Protein AF-A0A417EYG4-F1 (afdb_monomer_lite)

Structure (mmCIF, N/CA/C/O backbone):
data_AF-A0A417EYG4-F1
#
_entry.id   AF-A0A417EYG4-F1
#
loop_
_atom_site.group_PDB
_atom_site.id
_atom_site.type_symbol
_atom_site.label_atom_id
_atom_site.label_alt_id
_atom_site.label_comp_id
_atom_site.label_asym_id
_atom_site.label_entity_id
_atom_site.label_seq_id
_atom_site.pdbx_PDB_ins_code
_atom_site.Cartn_x
_atom_site.Cartn_y
_atom_site.Cartn_z
_atom_site.occupancy
_atom_site.B_iso_or_equiv
_atom_site.auth_seq_id
_atom_site.auth_comp_id
_atom_site.auth_asym_id
_atom_site.auth_atom_id
_atom_site.pdbx_PDB_model_num
ATOM 1 N N . MET A 1 1 ? 19.568 3.113 -41.082 1.00 44.81 1 MET A N 1
ATOM 2 C CA . MET A 1 1 ? 20.561 3.457 -42.110 1.00 44.81 1 MET A CA 1
ATOM 3 C C . MET A 1 1 ? 19.993 4.664 -42.809 1.00 44.81 1 MET A C 1
ATOM 5 O O . MET A 1 1 ? 18.899 4.545 -43.346 1.00 44.81 1 MET A O 1
ATOM 9 N N . ARG A 1 2 ? 20.674 5.811 -42.780 1.00 45.47 2 ARG A N 1
ATOM 10 C CA . ARG A 1 2 ? 20.217 6.974 -43.547 1.00 45.47 2 ARG A CA 1
ATOM 11 C C . ARG A 1 2 ? 20.113 6.580 -45.020 1.00 45.47 2 ARG A C 1
ATOM 13 O O . ARG A 1 2 ? 21.017 5.914 -45.533 1.00 45.47 2 ARG A O 1
ATOM 20 N N . ALA A 1 3 ? 19.036 6.972 -45.699 1.00 49.09 3 ALA A N 1
ATOM 21 C CA . ALA A 1 3 ? 18.954 6.795 -47.142 1.00 49.09 3 ALA A CA 1
ATOM 22 C C . ALA A 1 3 ? 20.188 7.442 -47.784 1.00 49.09 3 ALA A C 1
ATOM 24 O O . ALA A 1 3 ? 20.476 8.622 -47.563 1.00 49.09 3 ALA A O 1
ATOM 25 N N . ARG A 1 4 ? 20.965 6.660 -48.541 1.00 50.75 4 ARG A N 1
ATOM 26 C CA . ARG A 1 4 ? 22.131 7.200 -49.242 1.00 50.75 4 ARG A CA 1
ATOM 27 C C . ARG A 1 4 ? 21.630 8.262 -50.233 1.00 50.75 4 ARG A C 1
ATOM 29 O O . ARG A 1 4 ? 20.911 7.940 -51.177 1.00 50.75 4 ARG A O 1
ATOM 36 N N . GLN A 1 5 ? 22.003 9.523 -50.042 1.00 54.75 5 GLN A N 1
ATOM 37 C CA . GLN A 1 5 ? 21.815 10.540 -51.075 1.00 54.75 5 GLN A CA 1
ATOM 38 C C . GLN A 1 5 ? 22.974 10.417 -52.060 1.00 54.75 5 GLN A C 1
ATOM 40 O O . GLN A 1 5 ? 24.069 10.932 -51.847 1.00 54.75 5 GLN A O 1
ATOM 45 N N . ALA A 1 6 ? 22.763 9.632 -53.115 1.00 55.84 6 ALA A N 1
ATOM 46 C CA . ALA A 1 6 ? 23.761 9.459 -54.156 1.00 55.84 6 ALA A CA 1
ATOM 47 C C . ALA A 1 6 ? 23.796 10.704 -55.050 1.00 55.84 6 ALA A C 1
ATOM 49 O O . ALA A 1 6 ? 22.782 11.056 -55.645 1.00 55.84 6 ALA A O 1
ATOM 50 N N . LEU A 1 7 ? 24.979 11.306 -55.217 1.00 54.44 7 LEU A N 1
ATOM 51 C CA . LEU A 1 7 ? 25.201 12.384 -56.192 1.00 54.44 7 LEU A CA 1
ATOM 52 C C . LEU A 1 7 ? 24.815 11.951 -57.620 1.00 54.44 7 LEU A C 1
ATOM 54 O O . LEU A 1 7 ? 24.380 12.763 -58.425 1.00 54.44 7 LEU A O 1
ATOM 58 N N . ASN A 1 8 ? 24.953 10.654 -57.915 1.00 62.09 8 ASN A N 1
ATOM 59 C CA . ASN A 1 8 ? 24.507 10.027 -59.156 1.00 62.09 8 ASN A CA 1
ATOM 60 C C . ASN A 1 8 ? 23.663 8.779 -58.833 1.00 62.09 8 ASN A C 1
ATOM 62 O O . ASN A 1 8 ? 24.225 7.686 -58.686 1.00 62.09 8 ASN A O 1
ATOM 66 N N . PRO A 1 9 ? 22.334 8.918 -58.682 1.00 58.06 9 PRO A N 1
ATOM 67 C CA . PRO A 1 9 ? 21.439 7.803 -58.376 1.00 58.06 9 PRO A CA 1
ATOM 68 C C . PRO A 1 9 ? 21.530 6.678 -59.420 1.00 58.06 9 PRO A C 1
ATOM 70 O O . PRO A 1 9 ? 21.733 6.930 -60.606 1.00 58.06 9 PRO A O 1
ATOM 73 N N . GLY A 1 10 ? 21.409 5.423 -58.977 1.00 58.97 10 GLY A N 1
ATOM 74 C CA . GLY A 1 10 ? 21.338 4.246 -59.859 1.00 58.97 10 GLY A CA 1
ATOM 75 C C . GLY A 1 10 ? 22.643 3.790 -60.531 1.00 58.97 10 GLY A C 1
ATOM 76 O O . GLY A 1 10 ? 22.629 2.769 -61.211 1.00 58.97 10 GLY A O 1
ATOM 77 N N . ARG A 1 11 ? 23.777 4.484 -60.345 1.00 61.72 11 ARG A N 1
ATOM 78 C CA . ARG A 1 11 ? 25.063 4.097 -60.959 1.00 61.72 11 ARG A CA 1
ATOM 79 C C . ARG A 1 11 ? 25.911 3.226 -60.035 1.00 61.72 11 ARG A C 1
ATOM 81 O O . ARG A 1 11 ? 26.111 3.562 -58.869 1.00 61.72 11 ARG A O 1
ATOM 88 N N . ILE A 1 12 ? 26.475 2.156 -60.587 1.00 65.44 12 ILE A N 1
ATOM 89 C CA . ILE A 1 12 ? 27.478 1.307 -59.938 1.00 65.44 12 ILE A CA 1
ATOM 90 C C . ILE A 1 12 ? 28.777 1.389 -60.734 1.00 65.44 12 ILE A C 1
ATOM 92 O O . ILE A 1 12 ? 28.767 1.268 -61.958 1.00 65.44 12 ILE A O 1
ATOM 96 N N . LYS A 1 13 ? 29.897 1.609 -60.039 1.00 71.31 13 LYS A N 1
ATOM 97 C CA . LYS A 1 13 ? 31.237 1.536 -60.625 1.00 71.31 13 LYS A CA 1
ATOM 98 C C . LYS A 1 13 ? 31.736 0.098 -60.513 1.00 71.31 13 LYS A C 1
ATOM 100 O O . LYS A 1 13 ? 31.943 -0.388 -59.406 1.00 71.31 13 LYS A O 1
ATOM 105 N N . LEU A 1 14 ? 31.931 -0.553 -61.652 1.00 72.25 14 LEU A N 1
ATOM 106 C CA . LEU A 1 14 ? 32.568 -1.861 -61.757 1.00 72.25 14 LEU A CA 1
ATOM 107 C C . LEU A 1 14 ? 34.025 -1.639 -62.159 1.00 72.25 14 LEU A C 1
ATOM 109 O O . LEU A 1 14 ? 34.279 -1.022 -63.194 1.00 72.25 14 LEU A O 1
ATOM 113 N N . THR A 1 15 ? 34.961 -2.108 -61.338 1.00 79.62 15 THR A N 1
ATOM 114 C CA . THR A 1 15 ? 36.386 -2.177 -61.685 1.00 79.62 15 THR A CA 1
ATOM 115 C C . THR A 1 15 ? 36.685 -3.619 -62.065 1.00 79.62 15 THR A C 1
ATOM 117 O O . THR A 1 15 ? 36.519 -4.509 -61.233 1.00 79.62 15 THR A O 1
ATOM 120 N N . PHE A 1 16 ? 37.067 -3.853 -63.315 1.00 78.19 16 PHE A N 1
ATOM 121 C CA . PHE A 1 16 ? 37.437 -5.179 -63.801 1.00 78.19 16 PHE A CA 1
ATOM 122 C C . PHE A 1 16 ? 38.894 -5.490 -63.435 1.00 78.19 16 PHE A C 1
ATOM 124 O O . PHE A 1 16 ? 39.674 -4.588 -63.127 1.00 78.19 16 PHE A O 1
ATOM 131 N N . GLU A 1 17 ? 39.271 -6.769 -63.470 1.00 75.62 17 GLU A N 1
ATOM 132 C CA . GLU A 1 17 ? 40.638 -7.215 -63.150 1.00 75.62 17 GLU A CA 1
ATOM 133 C C . GLU A 1 17 ? 41.699 -6.630 -64.098 1.00 75.62 17 GLU A C 1
ATOM 135 O O . GLU A 1 17 ? 42.856 -6.484 -63.714 1.00 75.62 17 GLU A O 1
ATOM 140 N N . ASP A 1 18 ? 41.299 -6.215 -65.306 1.00 81.44 18 ASP A N 1
ATOM 141 C CA . ASP A 1 18 ? 42.149 -5.509 -66.275 1.00 81.44 18 ASP A CA 1
ATOM 142 C C . ASP A 1 18 ? 42.381 -4.020 -65.934 1.00 81.44 18 ASP A C 1
ATOM 144 O O . ASP A 1 18 ? 43.034 -3.296 -66.686 1.00 81.44 18 ASP A O 1
ATOM 148 N N . GLY A 1 19 ? 41.841 -3.543 -64.806 1.00 77.31 19 GLY A N 1
ATOM 149 C CA . GLY A 1 19 ? 41.941 -2.157 -64.350 1.00 77.31 19 GLY A CA 1
ATOM 150 C C . GLY A 1 19 ? 40.969 -1.193 -65.037 1.00 77.31 19 GLY A C 1
ATOM 151 O O . GLY A 1 19 ? 40.915 -0.015 -64.670 1.00 77.31 19 GLY A O 1
ATOM 152 N N . SER A 1 20 ? 40.168 -1.654 -66.002 1.00 79.69 20 SER A N 1
ATOM 153 C CA . SER A 1 20 ? 39.141 -0.829 -66.632 1.00 79.69 20 SER A CA 1
ATOM 154 C C . SER A 1 20 ? 37.978 -0.584 -65.671 1.00 79.69 20 SER A C 1
ATOM 156 O O . SER A 1 20 ? 37.611 -1.425 -64.847 1.00 79.69 20 SER A O 1
ATOM 158 N N . THR A 1 21 ? 37.382 0.606 -65.756 1.00 79.81 21 THR A N 1
ATOM 159 C CA . THR A 1 21 ? 36.207 0.957 -64.956 1.00 79.81 21 THR A CA 1
ATOM 160 C C . THR A 1 21 ? 35.030 1.267 -65.860 1.00 79.81 21 THR A C 1
ATOM 162 O O . THR A 1 21 ? 35.133 2.090 -66.768 1.00 79.81 21 THR A O 1
ATOM 165 N N . LYS A 1 22 ? 33.896 0.607 -65.614 1.00 77.50 22 LYS A N 1
ATOM 166 C CA . LYS A 1 22 ? 32.628 0.912 -66.283 1.00 77.50 22 LYS A CA 1
ATOM 167 C C . LYS A 1 22 ? 31.592 1.334 -65.258 1.00 77.50 22 LYS A C 1
ATOM 169 O O . LYS A 1 22 ? 31.538 0.807 -64.148 1.00 77.50 22 LYS A O 1
ATOM 174 N N . TYR A 1 23 ? 30.758 2.284 -65.656 1.00 70.62 23 TYR A N 1
ATOM 175 C CA . TYR A 1 23 ? 29.564 2.648 -64.912 1.00 70.62 23 TYR A CA 1
ATOM 176 C C . TYR A 1 23 ? 28.386 1.899 -65.524 1.00 70.62 23 TYR A C 1
ATOM 178 O O . TYR A 1 23 ? 28.117 2.052 -66.713 1.00 70.62 23 TYR A O 1
ATOM 186 N N . ALA A 1 24 ? 27.710 1.087 -64.722 1.00 65.31 24 ALA A N 1
ATOM 187 C CA . ALA A 1 24 ? 26.521 0.350 -65.130 1.00 65.31 24 ALA A CA 1
ATOM 188 C C . ALA A 1 24 ? 25.333 0.740 -64.245 1.00 65.31 24 ALA A C 1
ATOM 190 O O . ALA A 1 24 ? 25.512 1.151 -63.093 1.00 65.31 24 ALA A O 1
ATOM 191 N N . VAL A 1 25 ? 24.125 0.612 -64.790 1.00 58.84 25 VAL A N 1
ATOM 192 C CA . VAL A 1 25 ? 22.896 0.597 -63.993 1.00 58.84 25 VAL A CA 1
ATOM 193 C C . VAL A 1 25 ? 22.665 -0.850 -63.580 1.00 58.84 25 VAL A C 1
ATOM 195 O O . VAL A 1 25 ? 22.717 -1.745 -64.420 1.00 58.84 25 VAL A O 1
ATOM 198 N N . MET A 1 26 ? 22.477 -1.087 -62.284 1.00 61.31 26 MET A N 1
ATOM 199 C CA . MET A 1 26 ? 22.106 -2.410 -61.793 1.00 61.31 26 MET A CA 1
ATOM 200 C C . MET A 1 26 ? 20.599 -2.559 -61.904 1.00 61.31 26 MET A C 1
ATOM 202 O O . MET A 1 26 ? 19.855 -1.940 -61.149 1.00 61.31 26 MET A O 1
ATOM 206 N N . GLU A 1 27 ? 20.174 -3.380 -62.850 1.00 55.72 27 GLU A N 1
ATOM 207 C CA . GLU A 1 27 ? 18.816 -3.894 -62.918 1.00 55.72 27 GLU A CA 1
ATOM 208 C C . GLU A 1 27 ? 18.823 -5.302 -62.317 1.00 55.72 27 GLU A C 1
ATOM 210 O O . GLU A 1 27 ? 19.685 -6.126 -62.633 1.00 55.72 27 GLU A O 1
ATOM 215 N N . ARG A 1 28 ? 17.914 -5.551 -61.375 1.00 53.12 28 ARG A N 1
ATOM 216 C CA . ARG A 1 28 ? 17.733 -6.859 -60.747 1.00 53.12 28 ARG A CA 1
ATOM 217 C C . ARG A 1 28 ? 17.024 -7.778 -61.743 1.00 53.12 28 ARG A C 1
ATOM 219 O O . ARG A 1 28 ? 15.832 -7.619 -61.975 1.00 53.12 28 ARG A O 1
ATOM 226 N N . ALA A 1 29 ? 17.745 -8.722 -62.341 1.00 51.06 29 ALA A N 1
ATOM 227 C CA . ALA A 1 29 ? 17.195 -9.725 -63.261 1.00 51.06 29 ALA A CA 1
ATOM 228 C C . ALA A 1 29 ? 16.606 -10.941 -62.510 1.00 51.06 29 ALA A C 1
ATOM 230 O O . ALA A 1 29 ? 16.692 -12.076 -62.975 1.00 51.06 29 ALA A O 1
ATOM 231 N N . ASP A 1 30 ? 16.062 -10.713 -61.313 1.00 50.69 30 ASP A N 1
ATOM 232 C CA . ASP A 1 30 ? 15.880 -11.736 -60.278 1.00 50.69 30 ASP A CA 1
ATOM 233 C C . ASP A 1 30 ? 14.679 -12.664 -60.546 1.00 50.69 30 ASP A C 1
ATOM 235 O O . ASP A 1 30 ? 14.511 -13.639 -59.820 1.00 50.69 30 ASP A O 1
ATOM 239 N 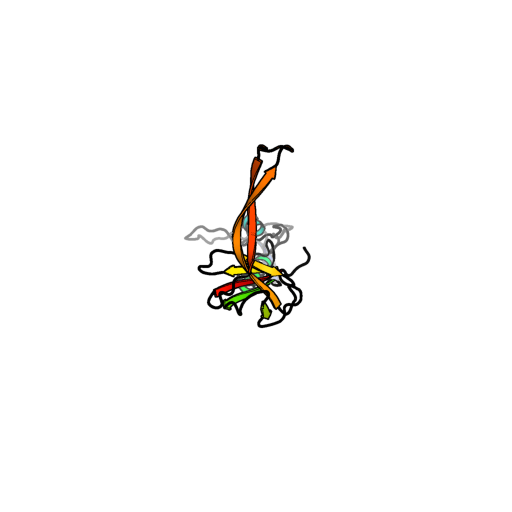N . ASN A 1 31 ? 13.854 -12.356 -61.560 1.00 51.75 31 ASN A N 1
ATOM 240 C CA . ASN A 1 31 ? 12.630 -13.062 -61.978 1.00 51.75 31 ASN A CA 1
ATOM 241 C C . ASN A 1 31 ? 11.958 -13.858 -60.832 1.00 51.75 31 ASN A C 1
ATOM 243 O O . ASN A 1 31 ? 11.838 -15.087 -60.913 1.00 51.75 31 ASN A O 1
ATOM 247 N N . PRO A 1 32 ? 11.617 -13.189 -59.712 1.00 53.50 32 PRO A N 1
ATOM 248 C CA . PRO A 1 32 ? 11.343 -13.880 -58.465 1.00 53.50 32 PRO A CA 1
ATOM 249 C C . PRO A 1 32 ? 10.012 -14.628 -58.557 1.00 53.50 32 PRO A C 1
ATOM 251 O O . PRO A 1 32 ? 9.020 -14.108 -59.058 1.00 53.50 32 PRO A O 1
ATOM 254 N N . VAL A 1 33 ? 9.978 -15.859 -58.044 1.00 51.03 33 VAL A N 1
ATOM 255 C CA . VAL A 1 33 ? 8.753 -16.685 -58.008 1.00 51.03 33 VAL A CA 1
ATOM 256 C C . VAL A 1 33 ? 7.706 -16.096 -57.043 1.00 51.03 33 VAL A C 1
ATOM 258 O O . VAL A 1 33 ? 6.519 -16.377 -57.172 1.00 51.03 33 VAL A O 1
ATOM 261 N N . VAL A 1 34 ? 8.140 -15.256 -56.095 1.00 45.25 34 VAL A N 1
ATOM 262 C CA . 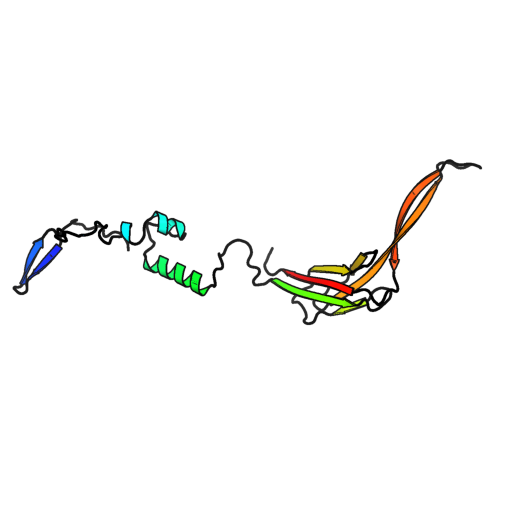VAL A 1 34 ? 7.295 -14.501 -55.161 1.00 45.25 34 VAL A CA 1
ATOM 263 C C . VAL A 1 34 ? 7.756 -13.046 -55.169 1.00 45.25 34 VAL A C 1
ATOM 265 O O . VAL A 1 34 ? 8.920 -12.765 -54.891 1.00 45.25 34 VAL A O 1
ATOM 268 N N . GLU A 1 35 ? 6.850 -12.134 -55.506 1.00 4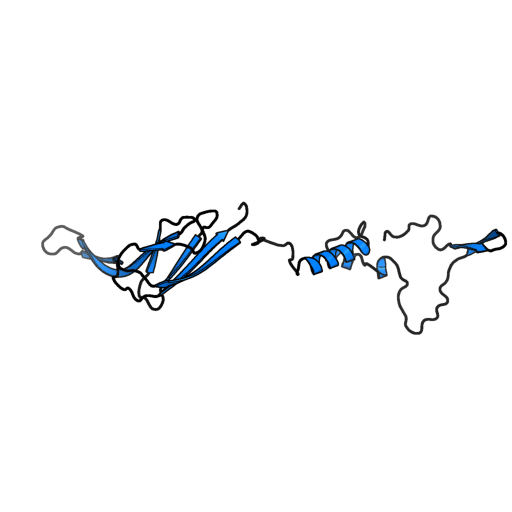8.56 35 GLU A N 1
ATOM 269 C CA . GLU A 1 35 ? 7.116 -10.696 -55.546 1.00 48.56 35 GLU A CA 1
ATOM 270 C C . GLU A 1 35 ? 7.395 -10.159 -54.132 1.00 48.56 35 GLU A C 1
ATOM 272 O O . GLU A 1 35 ? 6.680 -10.474 -53.180 1.00 48.56 35 GLU A O 1
ATOM 277 N N . GLY A 1 36 ? 8.463 -9.376 -53.980 1.00 53.12 36 GLY A N 1
ATOM 278 C CA . GLY A 1 36 ? 8.863 -8.781 -52.709 1.00 53.12 36 GLY A CA 1
ATOM 279 C C . GLY A 1 36 ? 9.714 -7.534 -52.924 1.00 53.12 36 GLY A C 1
ATOM 280 O O . GLY A 1 36 ? 10.357 -7.382 -53.964 1.00 53.12 36 GLY A O 1
ATOM 281 N N . ASP A 1 37 ? 9.719 -6.636 -51.940 1.00 56.03 37 ASP A N 1
ATOM 282 C CA . ASP A 1 37 ? 10.412 -5.357 -52.066 1.00 56.03 37 ASP A CA 1
ATOM 283 C C . ASP A 1 37 ? 11.934 -5.502 -51.861 1.00 56.03 37 ASP A C 1
ATOM 285 O O . ASP A 1 37 ? 12.382 -6.162 -50.915 1.00 56.03 37 ASP A O 1
ATOM 289 N N . PRO A 1 38 ? 12.776 -4.848 -52.684 1.00 58.22 38 PRO A N 1
ATOM 290 C CA . PRO A 1 38 ? 14.218 -4.817 -52.465 1.00 58.22 38 PRO A CA 1
ATOM 291 C C . PRO A 1 38 ? 14.579 -4.229 -51.090 1.00 58.22 38 PRO A C 1
ATOM 293 O O . PRO A 1 38 ? 14.015 -3.214 -50.675 1.00 58.22 38 PRO A O 1
ATOM 296 N N . LEU A 1 39 ? 15.566 -4.820 -50.403 1.00 63.00 39 LEU A N 1
ATOM 297 C CA . LEU A 1 39 ? 16.021 -4.360 -49.084 1.00 63.00 39 LEU A CA 1
ATOM 298 C C . LEU A 1 39 ? 16.509 -2.900 -49.145 1.00 63.00 39 LEU A C 1
ATOM 300 O O . LEU A 1 39 ? 17.512 -2.592 -49.793 1.00 63.00 39 LEU A O 1
ATOM 304 N N . ASN A 1 40 ? 15.795 -1.995 -48.485 1.00 62.59 40 ASN A N 1
ATOM 305 C CA . ASN A 1 40 ? 16.084 -0.567 -48.429 1.00 62.59 40 ASN A CA 1
ATOM 306 C C . ASN A 1 40 ? 15.536 0.021 -47.106 1.00 62.59 40 ASN A C 1
ATOM 308 O O . ASN A 1 40 ? 14.850 -0.691 -46.371 1.00 62.59 40 ASN A O 1
ATOM 312 N N . PRO A 1 41 ? 15.836 1.287 -46.754 1.00 56.47 41 PRO A N 1
ATOM 313 C CA . PRO A 1 41 ? 15.369 1.880 -45.498 1.00 56.47 41 PRO A CA 1
ATOM 314 C C . PRO A 1 41 ? 13.851 1.762 -45.293 1.00 56.47 41 PRO A C 1
ATOM 316 O O . PRO A 1 41 ? 13.424 1.381 -44.211 1.00 56.47 41 PRO A O 1
ATOM 319 N N . TYR A 1 42 ? 13.058 1.944 -46.353 1.00 59.62 42 TYR A N 1
ATOM 320 C CA . TYR A 1 42 ? 11.596 1.831 -46.335 1.00 59.62 42 TYR A CA 1
ATOM 321 C C . TYR A 1 42 ? 11.077 0.394 -46.177 1.00 59.62 42 TYR A C 1
ATOM 323 O O . TYR A 1 42 ? 9.901 0.205 -45.879 1.00 59.62 42 TYR A O 1
ATOM 331 N N . THR A 1 43 ? 11.912 -0.628 -46.379 1.00 65.81 43 THR A N 1
ATOM 332 C CA . THR A 1 43 ? 11.510 -2.038 -46.217 1.00 65.81 43 THR A CA 1
ATOM 333 C C . THR A 1 43 ? 12.083 -2.676 -44.956 1.00 65.81 43 THR A C 1
ATOM 335 O O . THR A 1 43 ? 11.504 -3.638 -44.459 1.00 65.81 43 THR A O 1
ATOM 338 N N . LEU A 1 44 ? 13.174 -2.129 -44.406 1.00 74.44 44 LEU A N 1
ATOM 339 C CA . LEU A 1 44 ? 13.860 -2.671 -43.230 1.00 74.44 44 LEU A CA 1
ATOM 340 C C . LEU A 1 44 ? 13.447 -1.997 -41.908 1.00 74.44 44 LEU A C 1
ATOM 342 O O . LEU A 1 44 ? 13.290 -2.690 -40.910 1.00 74.44 44 LEU A O 1
ATOM 346 N N . LEU A 1 45 ? 13.260 -0.671 -41.891 1.00 78.31 45 LEU A N 1
ATOM 347 C CA . LEU A 1 45 ? 12.695 0.071 -40.755 1.00 78.31 45 LEU A CA 1
ATOM 348 C C . LEU A 1 45 ? 11.842 1.220 -41.298 1.00 78.31 45 LEU A C 1
ATOM 350 O O . LEU A 1 45 ? 12.352 2.298 -41.588 1.00 78.31 45 LEU A O 1
ATOM 354 N N . LYS A 1 46 ? 10.540 0.970 -41.455 1.00 80.06 46 LYS A N 1
ATOM 355 C CA . LYS A 1 46 ? 9.577 1.973 -41.925 1.00 80.06 46 LYS A CA 1
ATOM 356 C C . LYS A 1 46 ? 9.488 3.139 -40.944 1.00 80.06 46 LYS A C 1
ATOM 358 O O . LYS A 1 46 ? 9.530 2.917 -39.737 1.00 80.06 46 LYS A O 1
ATOM 363 N N . ASP A 1 47 ? 9.247 4.343 -41.455 1.00 82.19 47 ASP A N 1
ATOM 364 C CA . ASP A 1 47 ? 9.059 5.551 -40.635 1.00 82.19 47 ASP A CA 1
ATOM 365 C C . ASP A 1 47 ? 7.937 5.372 -39.602 1.00 82.19 47 ASP A C 1
ATOM 367 O O . ASP A 1 47 ? 8.063 5.794 -38.453 1.00 82.19 47 ASP A O 1
ATOM 371 N N . GLU A 1 48 ? 6.867 4.668 -39.981 1.00 82.06 48 GLU A N 1
ATOM 372 C CA . GLU A 1 48 ? 5.772 4.307 -39.079 1.00 82.06 48 GLU A CA 1
ATOM 373 C C . GLU A 1 48 ? 6.257 3.416 -37.924 1.00 82.06 48 GLU A C 1
ATOM 375 O O . GLU A 1 48 ? 5.993 3.712 -36.762 1.00 82.06 48 GLU A O 1
ATOM 380 N N . THR A 1 49 ? 7.037 2.371 -38.218 1.00 81.00 49 THR A N 1
ATOM 381 C CA . THR A 1 49 ? 7.611 1.480 -37.197 1.00 81.00 49 THR A CA 1
ATOM 382 C C . THR A 1 49 ? 8.639 2.203 -36.328 1.00 81.00 49 THR A C 1
ATOM 384 O O . THR A 1 49 ? 8.661 2.005 -35.119 1.00 81.00 49 THR A O 1
ATOM 387 N N . CYS A 1 50 ? 9.456 3.079 -36.916 1.00 80.75 50 CYS A N 1
ATOM 388 C CA . CYS A 1 50 ? 10.381 3.935 -36.178 1.00 80.75 50 CYS A CA 1
ATOM 389 C C . CYS A 1 50 ? 9.630 4.836 -35.187 1.00 80.75 50 CYS A C 1
ATOM 391 O O . CYS A 1 50 ? 10.027 4.948 -34.031 1.00 80.75 50 CYS A O 1
ATOM 393 N N . THR A 1 51 ? 8.516 5.427 -35.624 1.00 82.88 51 THR A N 1
ATOM 394 C CA . THR A 1 51 ? 7.669 6.274 -34.776 1.00 82.88 51 THR A CA 1
ATOM 395 C C . THR A 1 51 ? 7.013 5.459 -33.657 1.00 82.88 51 THR A C 1
ATOM 397 O O . THR A 1 51 ? 7.002 5.901 -32.513 1.00 82.88 51 THR A O 1
ATOM 400 N N . MET A 1 52 ? 6.522 4.246 -33.947 1.00 83.00 52 MET A N 1
ATOM 401 C CA . MET A 1 52 ? 5.955 3.338 -32.935 1.00 83.00 52 MET A CA 1
ATOM 402 C C . MET A 1 52 ? 6.966 2.930 -31.857 1.00 83.00 52 MET A C 1
ATOM 404 O O . MET A 1 52 ? 6.581 2.717 -30.713 1.00 83.00 52 MET A O 1
ATOM 408 N N . LEU A 1 53 ? 8.250 2.844 -32.204 1.00 81.00 53 LEU A N 1
ATOM 409 C CA . LEU A 1 53 ? 9.336 2.580 -31.256 1.00 81.00 53 LEU A CA 1
ATOM 410 C C . LEU A 1 53 ? 9.796 3.840 -30.495 1.00 81.00 53 LEU A C 1
ATOM 412 O O . LEU A 1 53 ? 10.765 3.774 -29.746 1.00 81.00 53 LEU A O 1
ATOM 416 N N . GLY A 1 54 ? 9.136 4.990 -30.686 1.00 82.38 54 GLY A N 1
ATOM 417 C CA . GLY A 1 54 ? 9.501 6.261 -30.046 1.00 82.38 54 GLY A CA 1
ATOM 418 C C . GLY A 1 54 ? 10.724 6.947 -30.665 1.00 82.38 54 GLY A C 1
ATOM 419 O O . GLY A 1 54 ? 11.288 7.870 -30.080 1.00 82.38 54 GLY A O 1
ATOM 420 N N . GLY A 1 55 ? 11.157 6.499 -31.843 1.00 80.50 55 GLY A N 1
ATOM 421 C CA . GLY A 1 55 ? 12.314 7.018 -32.557 1.00 80.50 55 GLY A CA 1
ATOM 422 C C . GLY A 1 55 ? 12.006 8.152 -33.524 1.00 80.50 55 GLY A C 1
ATOM 423 O O . GLY A 1 55 ? 10.880 8.318 -33.985 1.00 80.50 55 GLY A O 1
ATOM 424 N N . ASN A 1 56 ? 13.046 8.894 -33.908 1.00 80.56 56 ASN A N 1
ATOM 425 C CA . ASN A 1 56 ? 12.972 9.871 -34.993 1.00 80.56 56 ASN A CA 1
ATOM 426 C C . ASN A 1 56 ? 13.325 9.205 -36.344 1.00 80.56 56 ASN A C 1
ATOM 428 O O . ASN A 1 56 ? 14.482 8.802 -36.509 1.00 80.56 56 ASN A O 1
ATOM 432 N N . PRO A 1 57 ? 12.394 9.145 -37.321 1.00 76.44 57 PRO A N 1
ATOM 433 C CA . PRO A 1 57 ? 12.619 8.521 -38.633 1.00 76.44 57 PRO A CA 1
ATOM 434 C C . PRO A 1 57 ? 13.809 9.084 -39.419 1.00 76.44 57 PRO A C 1
ATOM 436 O O . PRO A 1 57 ? 14.442 8.375 -40.196 1.00 76.44 57 PRO A O 1
ATOM 439 N N . GLU A 1 58 ? 14.165 10.349 -39.188 1.00 73.81 58 GLU A N 1
ATOM 440 C CA . GLU A 1 58 ? 15.267 11.011 -39.895 1.00 73.81 58 GLU A CA 1
ATOM 441 C C . GLU A 1 58 ? 16.654 10.607 -39.373 1.00 73.81 58 GLU A C 1
ATOM 443 O O . GLU A 1 58 ? 17.666 10.790 -40.059 1.00 73.81 58 GLU A O 1
ATOM 448 N N . THR A 1 59 ? 16.730 10.072 -38.151 1.00 74.75 59 THR A N 1
ATOM 449 C CA . THR A 1 59 ? 18.007 9.806 -37.470 1.00 74.75 59 THR A CA 1
ATOM 450 C C . THR A 1 59 ? 18.176 8.365 -37.011 1.00 74.75 59 THR A C 1
ATOM 452 O O . THR A 1 59 ? 19.311 7.900 -36.939 1.00 74.75 59 THR A O 1
ATOM 455 N N . MET A 1 60 ? 17.086 7.656 -36.717 1.00 75.31 60 MET A N 1
ATOM 456 C CA . MET A 1 60 ? 17.129 6.300 -36.178 1.00 75.31 60 MET A CA 1
ATOM 457 C C . MET A 1 60 ? 17.569 5.283 -37.238 1.00 75.31 60 MET A C 1
ATOM 459 O O . MET A 1 60 ? 17.133 5.300 -38.394 1.00 75.31 60 MET A O 1
ATOM 463 N N . VAL A 1 61 ? 18.450 4.360 -36.851 1.00 78.81 61 VAL A N 1
ATOM 464 C CA . VAL A 1 61 ? 18.855 3.228 -37.690 1.00 78.81 61 VAL A CA 1
ATOM 465 C C . VAL A 1 61 ? 18.292 1.901 -37.158 1.00 78.81 61 VAL A C 1
ATOM 467 O O . VAL A 1 61 ? 17.959 1.813 -35.983 1.00 78.81 61 VAL A O 1
ATOM 470 N N . PRO A 1 62 ? 18.194 0.841 -37.992 1.00 82.75 62 PRO A N 1
ATOM 471 C CA . PRO A 1 62 ? 17.730 -0.470 -37.534 1.00 82.75 62 PRO A CA 1
ATOM 472 C C . PRO A 1 62 ? 18.492 -1.015 -36.324 1.00 82.75 62 PRO A C 1
ATOM 474 O O . PRO A 1 62 ? 17.895 -1.688 -35.497 1.00 82.75 62 PRO A O 1
ATOM 477 N N . ASP A 1 63 ? 19.786 -0.701 -36.202 1.00 81.38 63 ASP A N 1
ATOM 478 C CA . ASP A 1 63 ? 20.577 -1.099 -35.036 1.00 81.38 63 ASP A CA 1
ATOM 479 C C . ASP A 1 63 ? 20.053 -0.459 -33.741 1.00 81.38 63 ASP A C 1
ATOM 481 O O . ASP A 1 63 ? 19.816 -1.177 -32.778 1.00 81.38 63 ASP A O 1
ATOM 485 N N . ASP A 1 64 ? 19.745 0.845 -33.742 1.00 81.25 64 ASP A N 1
ATOM 486 C CA . ASP A 1 64 ? 19.141 1.534 -32.590 1.00 81.25 64 ASP A CA 1
ATOM 487 C C . ASP A 1 64 ? 17.796 0.898 -32.206 1.00 81.25 64 ASP A C 1
ATOM 489 O O . ASP A 1 64 ? 17.517 0.675 -31.031 1.00 81.25 64 ASP A O 1
ATOM 493 N N . ALA A 1 65 ? 16.972 0.553 -33.203 1.00 83.06 65 ALA A N 1
ATOM 494 C CA . ALA A 1 65 ? 15.690 -0.117 -32.986 1.00 83.06 65 ALA A CA 1
ATOM 495 C C . ALA A 1 65 ? 15.868 -1.511 -32.353 1.00 83.06 65 ALA A C 1
ATOM 497 O O . ALA A 1 65 ? 15.135 -1.877 -31.432 1.00 83.06 65 ALA A O 1
ATOM 498 N N . P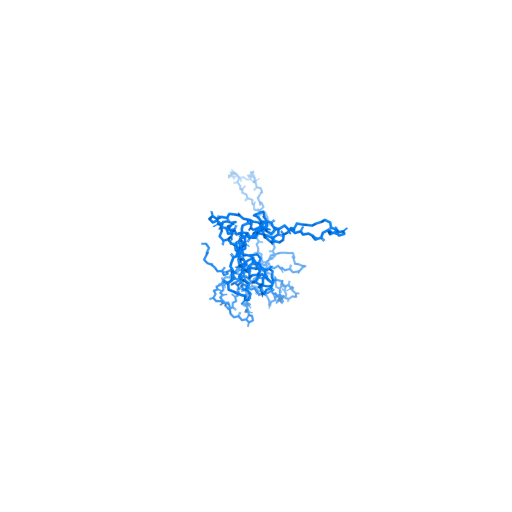HE A 1 66 ? 16.862 -2.284 -32.804 1.00 83.81 66 PHE A N 1
ATOM 499 C CA . PHE A 1 66 ? 17.188 -3.576 -32.198 1.00 83.81 66 PHE A CA 1
ATOM 500 C C . PHE A 1 66 ? 17.774 -3.431 -30.797 1.00 83.81 66 PHE A C 1
ATOM 502 O O . PHE A 1 66 ? 17.439 -4.232 -29.929 1.00 83.81 66 PHE A O 1
ATOM 509 N N . GLN A 1 67 ? 18.590 -2.408 -30.547 1.00 81.81 67 GLN A N 1
ATOM 510 C CA . GLN A 1 67 ? 19.102 -2.114 -29.212 1.00 81.81 67 GLN A CA 1
ATOM 511 C C . GLN A 1 67 ? 17.975 -1.722 -28.251 1.00 81.81 67 GLN A C 1
ATOM 513 O O . GLN A 1 67 ? 17.970 -2.196 -27.120 1.00 81.81 67 GLN A O 1
ATOM 518 N N . MET A 1 68 ? 16.981 -0.944 -28.694 1.00 79.12 68 MET A N 1
ATOM 519 C CA . MET A 1 68 ? 15.800 -0.637 -27.877 1.00 79.12 68 MET A CA 1
ATOM 520 C C . MET A 1 68 ? 14.968 -1.882 -27.571 1.00 79.12 68 MET A C 1
ATOM 522 O O . MET A 1 68 ? 14.568 -2.089 -26.428 1.00 79.12 68 MET A O 1
ATOM 526 N N . LEU A 1 69 ? 14.744 -2.747 -28.562 1.00 79.44 69 LEU A N 1
ATOM 527 C CA . LEU A 1 69 ? 14.034 -4.006 -28.340 1.00 79.44 69 LEU A CA 1
ATOM 528 C C . LEU A 1 69 ? 14.814 -4.940 -27.402 1.00 79.44 69 LEU A C 1
ATOM 530 O O . LEU A 1 69 ? 14.219 -5.590 -26.546 1.00 79.44 69 LEU A O 1
ATOM 534 N N . ALA A 1 70 ? 16.139 -4.995 -27.538 1.00 78.44 70 ALA A N 1
ATOM 535 C CA . ALA A 1 70 ? 17.005 -5.764 -26.654 1.00 78.44 70 ALA A CA 1
ATOM 536 C C . ALA A 1 70 ? 17.007 -5.196 -25.229 1.00 78.44 70 ALA A C 1
ATOM 538 O O . ALA A 1 70 ? 16.948 -5.968 -24.277 1.00 78.44 70 ALA A O 1
ATOM 539 N N . ALA A 1 71 ? 17.013 -3.869 -25.077 1.00 72.25 71 ALA A N 1
ATOM 540 C CA . ALA A 1 71 ? 16.883 -3.203 -23.787 1.00 72.25 71 ALA A CA 1
ATOM 541 C C . ALA A 1 71 ? 15.529 -3.514 -23.137 1.00 72.25 71 ALA A C 1
ATOM 543 O O . ALA A 1 71 ? 15.504 -3.892 -21.974 1.00 72.25 71 ALA A O 1
ATOM 544 N N . LEU A 1 72 ? 14.429 -3.463 -23.896 1.00 69.81 72 LEU A N 1
ATOM 545 C CA . LEU A 1 72 ? 13.092 -3.833 -23.420 1.00 69.81 72 LEU A CA 1
ATOM 546 C C . LEU A 1 72 ? 12.998 -5.313 -23.014 1.00 69.81 72 LEU A C 1
ATOM 548 O O . LEU A 1 72 ? 12.378 -5.660 -22.008 1.00 69.81 72 LEU A O 1
ATOM 552 N N . ALA A 1 73 ? 13.614 -6.201 -23.796 1.00 68.62 73 ALA A N 1
ATOM 553 C CA . ALA A 1 73 ? 13.665 -7.626 -23.487 1.00 68.62 73 ALA A CA 1
ATOM 554 C C . ALA A 1 73 ? 14.542 -7.918 -22.256 1.00 68.62 73 ALA A C 1
ATOM 556 O O . ALA A 1 73 ? 14.227 -8.821 -21.483 1.00 68.62 73 ALA A O 1
ATOM 557 N N . ALA A 1 74 ? 15.621 -7.154 -22.058 1.00 67.19 74 ALA A N 1
ATOM 558 C CA . ALA A 1 74 ? 16.508 -7.267 -20.903 1.00 67.19 74 ALA A CA 1
ATOM 559 C C . ALA A 1 74 ? 15.928 -6.618 -19.635 1.00 67.19 74 ALA A C 1
ATOM 561 O O . ALA A 1 74 ? 16.200 -7.101 -18.539 1.00 67.19 74 ALA A O 1
ATOM 562 N N . SER A 1 75 ? 15.108 -5.570 -19.771 1.00 61.62 75 SER A N 1
ATOM 563 C CA . SER A 1 75 ? 14.450 -4.884 -18.652 1.00 61.62 75 SER A CA 1
ATOM 564 C C . SER A 1 75 ? 13.188 -5.594 -18.148 1.00 61.62 75 SER A C 1
ATOM 566 O O . SER A 1 75 ? 12.520 -5.093 -17.251 1.00 61.62 75 SER A O 1
ATOM 568 N N . GLY A 1 76 ? 12.842 -6.767 -18.692 1.00 56.78 76 GLY A N 1
ATOM 569 C CA . GLY A 1 76 ? 11.712 -7.561 -18.201 1.00 56.78 76 GLY A CA 1
ATOM 570 C C . GLY A 1 76 ? 10.332 -6.978 -18.523 1.00 56.78 76 GLY A C 1
ATOM 571 O O . GLY A 1 76 ? 9.364 -7.331 -17.855 1.00 56.78 76 GLY A O 1
ATOM 572 N N . GLY A 1 77 ? 10.213 -6.129 -19.551 1.00 52.94 77 GLY A N 1
ATOM 573 C CA . GLY A 1 77 ? 8.919 -5.583 -19.972 1.00 52.94 77 GLY A CA 1
ATOM 574 C C . GLY A 1 77 ? 8.368 -4.495 -19.046 1.00 52.94 77 GLY A C 1
ATOM 575 O O . GLY A 1 77 ? 7.170 -4.468 -18.784 1.00 52.94 77 GLY A O 1
ATOM 576 N N . GLY A 1 78 ? 9.222 -3.595 -18.560 1.00 50.28 78 GLY A N 1
ATOM 577 C CA . GLY A 1 78 ? 8.793 -2.340 -17.945 1.00 50.28 78 GLY A CA 1
ATOM 578 C C . GLY A 1 78 ? 8.721 -1.233 -18.993 1.00 50.28 78 GLY A C 1
ATOM 579 O O . GLY A 1 78 ? 9.751 -0.719 -19.422 1.00 50.28 78 GLY A O 1
ATOM 580 N N . SER A 1 79 ? 7.513 -0.873 -19.427 1.00 54.19 79 SER A N 1
ATOM 581 C CA . SER A 1 79 ? 7.269 0.444 -20.021 1.00 54.19 79 SER A CA 1
ATOM 582 C C . SER A 1 79 ? 7.716 1.485 -18.993 1.00 54.19 79 SER A C 1
ATOM 584 O O . SER A 1 79 ? 7.201 1.462 -17.879 1.00 54.19 79 SER A O 1
ATOM 586 N N . GLY A 1 80 ? 8.668 2.357 -19.329 1.00 53.28 80 GLY A N 1
ATOM 587 C CA . GLY A 1 80 ? 9.071 3.493 -18.487 1.00 53.28 80 GLY A CA 1
ATOM 588 C C . GLY A 1 80 ? 7.983 4.571 -18.438 1.00 53.28 80 GLY A C 1
ATOM 589 O O . GLY A 1 80 ? 8.210 5.699 -18.866 1.00 53.28 80 GLY A O 1
ATOM 590 N N . ASP A 1 81 ? 6.779 4.193 -18.003 1.00 58.44 81 ASP A N 1
ATOM 591 C CA . ASP A 1 81 ? 5.560 4.998 -18.018 1.00 58.44 81 ASP A CA 1
ATOM 592 C C . ASP A 1 81 ? 4.870 4.959 -16.640 1.00 58.44 81 ASP A C 1
ATOM 594 O O . ASP A 1 81 ? 4.620 3.891 -16.085 1.00 58.44 81 ASP A O 1
ATOM 598 N N . VAL A 1 82 ? 4.590 6.158 -16.113 1.00 50.59 82 VAL A N 1
ATOM 599 C CA . VAL A 1 82 ? 3.848 6.507 -14.882 1.00 50.59 82 VAL A CA 1
ATOM 600 C C . VAL A 1 82 ? 4.123 5.687 -13.601 1.00 50.59 82 VAL A C 1
ATOM 602 O O . VAL A 1 82 ? 3.327 4.841 -13.203 1.00 50.59 82 VAL A O 1
ATOM 605 N N . GLY A 1 83 ? 5.153 6.092 -12.844 1.00 55.59 83 GLY A N 1
ATOM 606 C CA . GLY A 1 83 ? 5.232 5.867 -11.390 1.00 55.59 83 GLY A CA 1
ATOM 607 C C . GLY A 1 83 ? 6.010 4.626 -10.963 1.00 55.59 83 GLY A C 1
ATOM 608 O O . GLY A 1 83 ? 5.424 3.698 -10.412 1.00 55.59 83 GLY A O 1
ATOM 609 N N . GLU A 1 84 ? 7.323 4.626 -11.191 1.00 58.97 84 GLU A N 1
ATOM 610 C CA . GLU A 1 84 ? 8.233 3.574 -10.729 1.00 58.97 84 GLU A CA 1
ATOM 611 C C . GLU A 1 84 ? 8.035 3.309 -9.224 1.00 58.97 84 GLU A C 1
ATOM 613 O O . GLU A 1 84 ? 8.405 4.103 -8.366 1.00 58.97 84 GLU A O 1
ATOM 618 N N . LEU A 1 85 ? 7.415 2.169 -8.903 1.00 65.31 85 LEU A N 1
ATOM 619 C CA . LEU A 1 85 ? 7.258 1.659 -7.536 1.00 65.31 85 LEU A CA 1
ATOM 620 C C . LEU A 1 85 ? 8.547 0.983 -7.038 1.00 65.31 85 LEU A C 1
ATOM 622 O O . LEU A 1 85 ? 8.500 0.248 -6.054 1.00 65.31 85 LEU A O 1
ATOM 626 N N . GLU A 1 86 ? 9.673 1.185 -7.729 1.00 65.31 86 GLU A N 1
ATOM 627 C CA . GLU A 1 86 ? 10.954 0.534 -7.433 1.00 65.31 86 GLU A CA 1
ATOM 628 C C . GLU A 1 86 ? 11.446 0.864 -6.017 1.00 65.31 86 GLU A C 1
ATOM 630 O O . GLU A 1 86 ? 11.990 -0.010 -5.347 1.00 65.31 86 GLU A O 1
ATOM 635 N N . ASP A 1 87 ? 11.118 2.060 -5.518 1.00 73.38 87 ASP A N 1
ATOM 636 C CA . ASP A 1 87 ? 11.434 2.502 -4.157 1.00 73.38 87 ASP A CA 1
ATOM 637 C C . ASP A 1 87 ? 10.256 2.324 -3.166 1.00 73.38 87 ASP A C 1
ATOM 639 O O . ASP A 1 87 ? 10.298 2.814 -2.039 1.00 73.38 87 ASP A O 1
ATOM 643 N N . THR A 1 88 ? 9.159 1.657 -3.554 1.00 82.38 88 THR A N 1
ATOM 644 C CA . THR A 1 88 ? 8.015 1.429 -2.651 1.00 82.38 88 THR A CA 1
ATOM 645 C C . THR A 1 88 ? 8.218 0.169 -1.811 1.00 82.38 88 THR A C 1
ATOM 647 O O . THR A 1 88 ? 8.161 -0.950 -2.325 1.00 82.38 88 THR A O 1
ATOM 650 N N . ALA A 1 89 ? 8.356 0.330 -0.495 1.00 85.88 89 ALA A N 1
ATOM 651 C CA . ALA A 1 89 ? 8.432 -0.788 0.441 1.00 85.88 89 ALA A CA 1
ATOM 652 C C . ALA A 1 89 ? 7.047 -1.143 1.009 1.00 85.88 89 ALA A C 1
ATOM 654 O O . ALA A 1 89 ? 6.267 -0.273 1.408 1.00 85.88 89 ALA A O 1
ATOM 655 N N . PHE A 1 90 ? 6.738 -2.442 1.081 1.00 89.75 90 PHE A N 1
ATOM 656 C CA . PHE A 1 90 ? 5.479 -2.946 1.633 1.00 89.75 90 PHE A CA 1
ATOM 657 C C . PHE A 1 90 ? 5.698 -4.060 2.659 1.00 89.75 90 PHE A C 1
ATOM 659 O O . PHE A 1 90 ? 6.383 -5.051 2.411 1.00 89.75 90 PHE A O 1
ATOM 666 N N . GLU A 1 91 ? 5.017 -3.950 3.799 1.00 93.56 91 GLU A N 1
ATOM 667 C CA . GLU A 1 91 ? 4.839 -5.056 4.736 1.00 93.56 91 GLU A CA 1
ATOM 668 C C . GLU A 1 91 ? 3.350 -5.336 4.932 1.00 93.56 91 GLU A C 1
ATOM 670 O O . GLU A 1 91 ? 2.560 -4.449 5.250 1.00 93.56 91 GLU A O 1
ATOM 675 N N . VAL A 1 92 ? 2.967 -6.601 4.781 1.00 95.88 92 VAL A N 1
ATOM 676 C CA . VAL A 1 92 ? 1.611 -7.074 5.053 1.00 95.88 92 VAL A CA 1
ATOM 677 C C . VAL A 1 92 ? 1.655 -8.256 6.000 1.00 95.88 92 VAL A C 1
ATOM 679 O O . VAL A 1 92 ? 2.563 -9.089 5.945 1.00 95.88 92 VAL A O 1
ATOM 682 N N . GLY A 1 93 ? 0.641 -8.366 6.846 1.00 96.31 93 GLY A N 1
ATOM 683 C CA . GLY A 1 93 ? 0.554 -9.487 7.761 1.00 96.31 93 GLY A CA 1
ATOM 684 C C . GLY A 1 93 ? -0.743 -9.535 8.545 1.00 96.31 93 GLY A C 1
ATOM 685 O O . GLY A 1 93 ? -1.684 -8.773 8.316 1.00 96.31 93 GLY A O 1
ATOM 686 N N . VAL A 1 94 ? -0.783 -10.481 9.479 1.00 96.62 94 VAL A N 1
ATOM 687 C CA . VAL A 1 94 ? -1.894 -10.670 10.410 1.00 96.62 94 VAL A CA 1
ATOM 688 C C . VAL A 1 94 ? -1.336 -10.727 11.821 1.00 96.62 94 VAL A C 1
ATOM 690 O O . VAL A 1 94 ? -0.424 -11.502 12.099 1.00 96.62 94 VAL A O 1
ATOM 693 N N . ILE A 1 95 ? -1.909 -9.928 12.714 1.00 94.94 95 ILE A N 1
ATOM 694 C CA . ILE A 1 95 ? -1.598 -9.913 14.143 1.00 94.94 95 ILE A CA 1
ATOM 695 C C . ILE A 1 95 ? -2.826 -10.353 14.935 1.00 94.94 95 ILE A C 1
ATOM 697 O O . ILE A 1 95 ? -3.954 -10.228 14.469 1.00 94.94 95 ILE A O 1
ATOM 701 N N . THR A 1 96 ? -2.624 -10.880 16.137 1.00 95.38 96 THR A N 1
ATOM 702 C CA . THR A 1 96 ? -3.722 -11.153 17.077 1.00 95.38 96 THR A CA 1
ATOM 703 C C . THR A 1 96 ? -3.711 -10.074 18.151 1.00 95.38 96 THR A C 1
ATOM 705 O O . THR A 1 96 ? -2.636 -9.721 18.631 1.00 95.38 96 THR A O 1
ATOM 708 N N . ASN A 1 97 ? -4.877 -9.531 18.509 1.00 93.88 97 ASN A N 1
ATOM 709 C CA . ASN A 1 97 ? -4.955 -8.452 19.490 1.00 93.88 97 ASN A CA 1
ATOM 710 C C . ASN A 1 97 ? -4.386 -8.877 20.853 1.00 93.88 97 ASN A C 1
ATOM 712 O O . ASN A 1 97 ? -4.886 -9.808 21.481 1.00 93.88 97 ASN A O 1
ATOM 716 N N . SER A 1 98 ? -3.386 -8.147 21.345 1.00 90.62 98 SER A N 1
ATOM 717 C CA . SER A 1 98 ? -2.664 -8.512 22.572 1.00 90.62 98 SER A CA 1
ATOM 718 C C . SER A 1 98 ? -3.411 -8.192 23.871 1.00 90.62 98 SER A C 1
ATOM 720 O O . SER A 1 98 ? -2.983 -8.624 24.940 1.00 90.62 98 SER A O 1
ATOM 722 N N . GLY A 1 99 ? -4.522 -7.455 23.814 1.00 87.00 99 GLY A N 1
ATOM 723 C CA . GLY A 1 99 ? -5.289 -7.112 25.009 1.00 87.00 99 GLY A CA 1
ATOM 724 C C . GLY A 1 99 ? -6.047 -5.803 24.909 1.00 87.00 99 GLY A C 1
ATOM 725 O O . GLY A 1 99 ? -6.227 -5.231 23.833 1.00 87.00 99 GLY A O 1
ATOM 726 N N . ALA A 1 100 ? -6.524 -5.345 26.061 1.00 88.50 100 ALA A N 1
ATOM 727 C CA . ALA A 1 100 ? -7.242 -4.089 26.161 1.00 88.50 100 ALA A CA 1
ATOM 728 C C . ALA A 1 100 ? -6.309 -2.888 25.993 1.00 88.50 100 ALA A C 1
ATOM 730 O O . ALA A 1 100 ? -5.196 -2.859 26.512 1.00 88.50 100 ALA A O 1
ATOM 731 N N . GLY A 1 101 ? -6.824 -1.847 25.352 1.00 90.75 101 GLY A N 1
ATOM 732 C CA . GLY A 1 101 ? -6.148 -0.562 25.240 1.00 90.75 101 GLY A CA 1
ATOM 733 C C . GLY A 1 101 ? -5.156 -0.523 24.089 1.00 90.75 101 GLY A C 1
ATOM 734 O O . GLY A 1 101 ? -5.328 -1.188 23.071 1.00 90.75 101 GLY A O 1
ATOM 735 N N . TRP A 1 102 ? -4.154 0.339 24.237 1.00 94.88 102 TRP A N 1
ATOM 736 C CA . TRP A 1 102 ? -3.125 0.529 23.225 1.00 94.88 102 TRP A CA 1
ATOM 737 C C . TRP A 1 102 ? -2.073 -0.568 23.336 1.00 94.88 102 TRP A C 1
ATOM 739 O O . TRP A 1 102 ? -1.379 -0.661 24.346 1.00 94.88 102 TRP A O 1
ATOM 749 N N . ASN A 1 103 ? -1.949 -1.357 22.277 1.00 94.31 103 ASN A N 1
ATOM 750 C CA . ASN A 1 103 ? -0.953 -2.403 22.122 1.00 94.31 103 ASN A CA 1
ATOM 751 C C . ASN A 1 103 ? 0.113 -1.950 21.121 1.00 94.31 103 ASN A C 1
ATOM 753 O O . ASN A 1 103 ? -0.188 -1.248 20.154 1.00 94.31 103 ASN A O 1
ATOM 757 N N . THR A 1 104 ? 1.354 -2.369 21.347 1.00 96.56 104 THR A N 1
ATOM 758 C CA . THR A 1 104 ? 2.477 -2.073 20.454 1.00 96.56 104 THR A CA 1
ATOM 759 C C . THR A 1 104 ? 2.656 -3.195 19.448 1.00 96.56 104 THR A C 1
ATOM 761 O O . THR A 1 104 ? 2.726 -4.364 19.827 1.00 96.56 104 THR A O 1
ATOM 764 N N . PHE A 1 105 ? 2.778 -2.830 18.178 1.00 96.94 105 PHE A N 1
ATOM 765 C CA . PHE A 1 105 ? 3.241 -3.711 17.118 1.00 96.94 105 PHE A CA 1
ATOM 766 C C . PHE A 1 105 ? 4.615 -3.251 16.622 1.00 96.94 105 PHE A C 1
ATOM 768 O O . PHE A 1 105 ? 4.891 -2.051 16.606 1.00 96.94 105 PHE A O 1
ATOM 775 N N . LYS A 1 106 ? 5.462 -4.205 16.231 1.00 97.06 106 LYS A N 1
ATOM 776 C CA . LYS A 1 106 ? 6.762 -3.950 15.609 1.00 97.06 106 LYS A CA 1
ATOM 777 C C . LYS A 1 106 ? 6.814 -4.636 14.255 1.00 97.06 106 LYS A C 1
ATOM 779 O O . LYS A 1 106 ? 6.443 -5.807 14.170 1.00 97.06 106 LYS A O 1
ATOM 784 N N . PHE A 1 107 ? 7.282 -3.913 13.247 1.00 96.88 107 PHE A N 1
ATOM 785 C CA . PHE A 1 107 ? 7.547 -4.486 11.932 1.00 96.88 107 PHE A CA 1
ATOM 786 C C . PHE A 1 107 ? 8.677 -5.515 12.016 1.00 96.88 107 PHE A C 1
ATOM 788 O O . PHE A 1 107 ? 9.450 -5.536 12.982 1.00 96.88 107 PHE A O 1
ATOM 795 N N . ARG A 1 108 ? 8.756 -6.408 11.024 1.00 94.38 108 ARG A N 1
ATOM 796 C CA . ARG A 1 108 ? 9.829 -7.418 10.977 1.00 94.38 108 ARG A CA 1
ATOM 797 C C . ARG A 1 108 ? 11.190 -6.774 10.738 1.00 94.38 108 ARG A C 1
ATOM 799 O O . ARG A 1 108 ? 12.185 -7.236 11.289 1.00 94.38 108 ARG A O 1
ATOM 806 N N . GLU A 1 109 ? 11.190 -5.706 9.956 1.00 92.69 109 GLU A N 1
ATOM 807 C CA . GLU A 1 109 ? 12.325 -4.845 9.660 1.00 92.69 109 GLU A CA 1
ATOM 808 C C . GLU A 1 109 ? 11.858 -3.390 9.732 1.00 92.69 109 GLU A C 1
ATOM 810 O O . GLU A 1 109 ? 10.682 -3.104 9.493 1.00 92.69 109 GLU A O 1
ATOM 815 N N . ALA A 1 110 ? 12.750 -2.487 10.134 1.00 93.44 110 ALA A N 1
ATOM 816 C CA . ALA A 1 110 ? 12.427 -1.069 10.171 1.00 93.44 110 ALA A CA 1
ATOM 817 C C . ALA A 1 110 ? 12.362 -0.511 8.743 1.00 93.44 110 ALA A C 1
ATOM 819 O O . ALA A 1 110 ? 13.210 -0.831 7.916 1.00 93.44 110 ALA A O 1
ATOM 820 N N . PHE A 1 111 ? 11.364 0.327 8.487 1.00 93.25 111 PHE A N 1
ATOM 821 C CA . PHE A 1 111 ? 11.285 1.148 7.279 1.00 93.25 111 PHE A CA 1
ATOM 822 C C . PHE A 1 111 ? 12.307 2.296 7.337 1.00 93.25 111 PHE A C 1
ATOM 824 O O . PHE A 1 111 ? 12.804 2.624 8.419 1.00 93.25 111 PHE A O 1
ATOM 831 N N . ASP A 1 112 ? 12.599 2.940 6.207 1.00 91.31 112 ASP A N 1
ATOM 832 C CA . ASP A 1 112 ? 13.520 4.086 6.194 1.00 91.31 112 ASP A CA 1
ATOM 833 C C . ASP A 1 112 ? 12.860 5.322 6.834 1.00 91.31 112 ASP A C 1
ATOM 835 O O . ASP A 1 112 ? 13.492 6.082 7.580 1.00 91.31 112 ASP A O 1
ATOM 839 N N . ALA A 1 113 ? 11.552 5.483 6.624 1.00 91.19 113 ALA A N 1
ATOM 840 C CA . ALA A 1 113 ? 10.698 6.465 7.279 1.00 91.19 113 ALA A CA 1
ATOM 841 C C . ALA A 1 113 ? 9.412 5.837 7.848 1.00 91.19 113 ALA A C 1
ATOM 843 O O . ALA A 1 113 ? 9.153 4.643 7.750 1.00 91.19 113 ALA A O 1
ATOM 844 N N . ALA A 1 114 ? 8.576 6.643 8.511 1.00 94.50 114 ALA A N 1
ATOM 845 C CA . ALA A 1 114 ? 7.299 6.158 9.034 1.00 94.50 114 ALA A CA 1
ATOM 846 C C . ALA A 1 114 ? 6.328 5.829 7.875 1.00 94.50 114 ALA A C 1
ATOM 848 O O . ALA A 1 114 ? 5.936 6.752 7.151 1.00 94.50 114 ALA A O 1
ATOM 849 N N . PRO A 1 115 ? 5.888 4.565 7.713 1.00 95.44 115 PRO A N 1
ATOM 850 C CA . PRO A 1 115 ? 5.016 4.175 6.609 1.00 95.44 115 PRO A CA 1
ATOM 851 C C . PRO A 1 115 ? 3.565 4.631 6.828 1.00 95.44 115 PRO A C 1
ATOM 853 O O . PRO A 1 115 ? 3.141 4.988 7.930 1.00 95.44 115 PRO A O 1
ATOM 856 N N . GLN A 1 116 ? 2.748 4.551 5.781 1.00 95.31 116 GLN A N 1
ATOM 857 C CA . GLN A 1 116 ? 1.290 4.587 5.892 1.00 95.31 116 GLN A CA 1
ATOM 858 C C . GLN A 1 116 ? 0.784 3.224 6.361 1.00 95.31 116 GLN A C 1
ATOM 860 O O . GLN A 1 116 ? 1.099 2.212 5.743 1.00 95.31 116 GLN A O 1
ATOM 865 N N . VAL A 1 117 ? -0.020 3.191 7.427 1.00 97.25 117 VAL A N 1
ATOM 866 C CA . VAL A 1 117 ? -0.525 1.941 8.017 1.00 97.25 117 VAL A CA 1
ATOM 867 C C . VAL A 1 117 ? -2.044 1.898 7.981 1.00 97.25 117 VAL A C 1
ATOM 869 O O . VAL A 1 117 ? -2.717 2.799 8.482 1.00 97.25 117 VAL A O 1
ATOM 872 N N . VAL A 1 118 ? -2.583 0.799 7.459 1.00 96.31 118 VAL A N 1
ATOM 873 C CA . VAL A 1 118 ? -4.009 0.466 7.512 1.00 96.31 118 VAL A CA 1
ATOM 874 C C . VAL A 1 118 ? -4.181 -0.871 8.216 1.00 96.31 118 VAL A C 1
ATOM 876 O O . VAL A 1 118 ? -3.474 -1.832 7.920 1.00 96.31 118 VAL A O 1
ATOM 879 N N . CYS A 1 119 ? -5.149 -0.936 9.131 1.00 96.94 119 CYS A N 1
ATOM 880 C CA . CYS A 1 119 ? -5.487 -2.145 9.874 1.00 96.94 119 CYS A CA 1
ATOM 881 C C . CYS A 1 119 ? -6.975 -2.473 9.744 1.00 96.94 119 CYS A C 1
ATOM 883 O O . CYS A 1 119 ? -7.823 -1.587 9.848 1.00 96.94 119 CYS A O 1
ATOM 885 N N . GLN A 1 120 ? -7.292 -3.757 9.605 1.00 96.38 120 GLN A N 1
ATOM 886 C CA . GLN A 1 120 ? -8.657 -4.268 9.532 1.00 96.38 120 GLN A CA 1
ATOM 887 C C . GLN A 1 120 ? -8.812 -5.491 10.436 1.00 96.38 120 GLN A C 1
ATOM 889 O O . GLN A 1 120 ? -8.107 -6.485 10.276 1.00 96.38 120 GLN A O 1
ATOM 894 N N . ALA A 1 121 ? -9.746 -5.423 11.382 1.00 94.81 121 ALA A N 1
ATOM 895 C CA . ALA A 1 121 ? -10.087 -6.551 12.239 1.00 94.81 121 ALA A CA 1
ATOM 896 C C . ALA A 1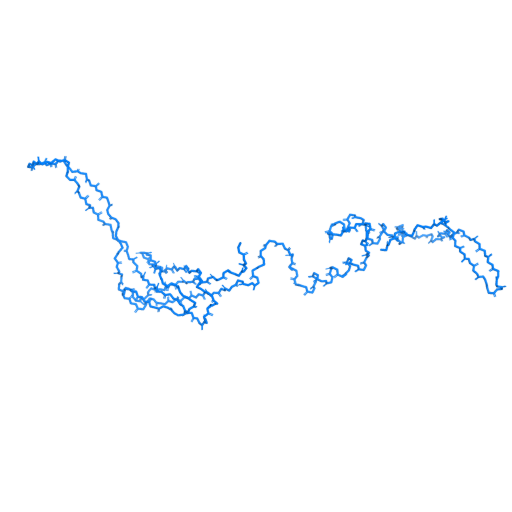 121 ? -10.991 -7.553 11.502 1.00 94.81 121 ALA A C 1
ATOM 898 O O . ALA A 1 121 ? -11.897 -7.154 10.770 1.00 94.81 121 ALA A O 1
ATOM 899 N N . GLU A 1 122 ? -10.747 -8.845 11.703 1.00 94.44 122 GLU A N 1
ATOM 900 C CA . GLU A 1 122 ? -11.596 -9.932 11.214 1.00 94.44 122 GLU A CA 1
ATOM 901 C C . GLU A 1 122 ? -12.728 -10.207 12.203 1.00 94.44 122 GLU A C 1
ATOM 903 O O . GLU A 1 122 ? -12.482 -10.275 13.409 1.00 94.44 122 GLU A O 1
ATOM 908 N N . ASP A 1 123 ? -13.949 -10.377 11.685 1.00 90.94 123 ASP A N 1
ATOM 909 C CA . ASP A 1 123 ? -15.140 -10.783 12.446 1.00 90.94 123 ASP A CA 1
ATOM 910 C C . ASP A 1 123 ? -15.357 -9.986 13.749 1.00 90.94 123 ASP A C 1
ATOM 912 O O . ASP A 1 123 ? -15.764 -10.522 14.781 1.00 90.94 123 ASP A O 1
ATOM 916 N N . PHE A 1 124 ? -15.066 -8.683 13.708 1.00 91.00 124 PHE A N 1
ATOM 917 C CA . PHE A 1 124 ? -15.142 -7.791 14.859 1.00 91.00 124 PHE A CA 1
ATOM 918 C C . PHE A 1 124 ? -16.091 -6.624 14.590 1.00 91.00 124 PHE A C 1
ATOM 920 O O . PHE A 1 124 ? -15.899 -5.858 13.647 1.00 91.00 124 PHE A O 1
ATOM 927 N N . ASP A 1 125 ? -17.091 -6.462 15.457 1.00 88.88 125 ASP A N 1
ATOM 928 C CA . ASP A 1 125 ? -18.044 -5.351 15.407 1.00 88.88 125 ASP A CA 1
ATOM 929 C C . ASP A 1 125 ? -17.449 -4.091 16.056 1.00 88.88 125 ASP A C 1
ATOM 931 O O . ASP A 1 125 ? -17.681 -3.750 17.222 1.00 88.88 125 ASP A O 1
ATOM 935 N N . GLY A 1 126 ? -16.570 -3.436 15.305 1.00 88.56 126 GLY A N 1
ATOM 936 C CA . GLY A 1 126 ? -15.873 -2.244 15.747 1.00 88.56 126 GLY A CA 1
ATOM 937 C C . GLY A 1 126 ? -14.779 -1.817 14.779 1.00 88.56 126 GLY A C 1
ATOM 938 O O . GLY A 1 126 ? -14.763 -2.196 13.612 1.00 88.56 126 GLY A O 1
ATOM 939 N N . ILE A 1 127 ? -13.853 -1.000 15.272 1.00 90.69 127 ILE A N 1
ATOM 940 C CA . ILE A 1 127 ? -12.759 -0.437 14.477 1.00 90.69 127 ILE A CA 1
ATOM 941 C C . ILE A 1 127 ? -11.402 -0.740 15.106 1.00 90.69 127 ILE A C 1
ATOM 943 O O . ILE A 1 127 ? -11.281 -0.897 16.325 1.00 90.69 127 ILE A O 1
ATOM 947 N N . VAL A 1 128 ? -10.364 -0.744 14.270 1.00 94.12 128 VAL A N 1
ATOM 948 C CA . VAL A 1 128 ? -8.971 -0.665 14.716 1.00 94.12 128 VAL A CA 1
ATOM 949 C C . VAL A 1 128 ? -8.544 0.795 14.641 1.00 94.12 128 VAL A C 1
ATOM 951 O O . VAL A 1 128 ? -8.558 1.398 13.572 1.00 94.12 128 VAL A O 1
ATOM 954 N N . GLN A 1 129 ? -8.162 1.378 15.772 1.00 94.12 129 GLN A N 1
ATOM 955 C CA . GLN A 1 129 ? -7.506 2.681 15.791 1.00 94.12 129 GLN A CA 1
ATOM 956 C C . GLN A 1 129 ? -5.997 2.483 15.739 1.00 94.12 129 GLN A C 1
ATOM 958 O O . GLN A 1 129 ? -5.463 1.668 16.489 1.00 94.12 129 GLN A O 1
ATOM 963 N N . VAL A 1 130 ? -5.323 3.255 14.890 1.00 96.56 130 VAL A N 1
ATOM 964 C CA . VAL A 1 130 ? -3.863 3.271 14.745 1.00 96.56 130 VAL A CA 1
ATOM 965 C C . VAL A 1 130 ? -3.349 4.660 15.114 1.00 96.56 130 VAL A C 1
ATOM 967 O O . VAL A 1 130 ? -3.983 5.665 14.788 1.00 96.56 130 VAL A O 1
ATOM 970 N N . LYS A 1 131 ? -2.221 4.731 15.824 1.00 95.94 131 LYS A N 1
ATOM 971 C CA . LYS A 1 131 ? -1.522 5.989 16.121 1.00 95.94 131 LYS A CA 1
ATOM 972 C C . LYS A 1 131 ? -0.026 5.757 16.305 1.00 95.94 131 LYS A C 1
ATOM 974 O O . LYS A 1 131 ? 0.411 4.618 16.453 1.00 95.94 131 LYS A O 1
ATOM 979 N N . SER A 1 132 ? 0.725 6.855 16.407 1.00 97.50 132 SER A N 1
ATOM 980 C CA . SER A 1 132 ? 2.156 6.832 16.746 1.00 97.50 132 SER A CA 1
ATOM 981 C C . SER A 1 132 ? 2.939 5.877 15.842 1.00 97.50 132 SER A C 1
ATOM 983 O O . SER A 1 132 ? 3.645 5.002 16.332 1.00 97.50 132 SER A O 1
ATOM 985 N N . ILE A 1 133 ? 2.741 6.016 14.531 1.00 97.69 133 ILE A N 1
ATOM 986 C CA . ILE A 1 133 ? 3.457 5.228 13.532 1.00 97.69 133 ILE A CA 1
ATOM 987 C C . ILE A 1 133 ? 4.893 5.753 13.448 1.00 97.69 133 ILE A C 1
ATOM 989 O O . ILE A 1 133 ? 5.109 6.963 13.351 1.00 97.69 133 ILE A O 1
ATOM 993 N N . THR A 1 134 ? 5.855 4.842 13.506 1.00 97.44 134 THR A N 1
ATOM 994 C CA . THR A 1 134 ? 7.291 5.079 13.342 1.00 97.44 134 THR A CA 1
ATOM 995 C C . THR A 1 134 ? 7.858 4.072 12.341 1.00 97.44 134 THR A C 1
ATOM 997 O O . THR A 1 134 ? 7.165 3.136 11.946 1.00 97.44 134 THR A O 1
ATOM 1000 N N . ALA A 1 135 ? 9.123 4.240 11.955 1.00 96.19 135 ALA A N 1
ATOM 1001 C CA . ALA A 1 135 ? 9.851 3.280 11.121 1.00 96.19 135 ALA A CA 1
ATOM 1002 C C . ALA A 1 135 ? 9.852 1.849 11.700 1.00 96.19 135 ALA A C 1
ATOM 1004 O O . ALA A 1 135 ? 9.780 0.879 10.956 1.00 96.19 135 ALA A O 1
ATOM 1005 N N . ASP A 1 136 ? 9.886 1.710 13.031 1.00 97.44 136 ASP A N 1
ATOM 1006 C CA . ASP A 1 136 ? 9.939 0.412 13.720 1.00 97.44 136 ASP A CA 1
ATOM 1007 C C . ASP A 1 136 ? 8.571 -0.245 13.974 1.00 97.44 136 ASP A C 1
ATOM 1009 O O . ASP A 1 136 ? 8.506 -1.431 14.313 1.00 97.44 136 ASP A O 1
ATOM 1013 N N . GLY A 1 137 ? 7.468 0.508 13.913 1.00 97.00 137 GLY A N 1
ATOM 1014 C CA . GLY A 1 137 ? 6.163 -0.021 14.304 1.00 97.00 137 GLY A CA 1
ATOM 1015 C C . GLY A 1 137 ? 5.083 1.025 14.551 1.00 97.00 137 GLY A C 1
ATOM 1016 O O . GLY A 1 137 ? 5.175 2.177 14.140 1.00 97.00 137 GLY A O 1
ATOM 1017 N N . PHE A 1 138 ? 4.016 0.613 15.234 1.00 98.00 138 PHE A N 1
ATOM 1018 C CA . PHE A 1 138 ? 2.887 1.488 15.557 1.00 98.00 138 PHE A CA 1
ATOM 1019 C C . PHE A 1 138 ? 2.129 1.022 16.805 1.00 98.00 138 PHE A C 1
ATOM 1021 O O . PHE A 1 138 ? 2.276 -0.111 17.273 1.00 98.00 138 PHE A O 1
ATOM 1028 N N . LEU A 1 139 ? 1.278 1.902 17.339 1.00 97.44 139 LEU A N 1
ATOM 1029 C CA . LEU A 1 139 ? 0.305 1.560 18.375 1.00 97.44 139 LEU A CA 1
ATOM 1030 C C . LEU A 1 139 ? -1.064 1.292 17.753 1.00 97.44 139 LEU A C 1
ATOM 1032 O O . LEU A 1 139 ? -1.535 2.069 16.919 1.00 97.44 139 LEU A O 1
ATOM 1036 N N . TYR A 1 140 ? -1.741 0.248 18.225 1.00 96.31 140 TYR A N 1
ATOM 1037 C CA . TYR A 1 140 ? -3.096 -0.092 17.800 1.00 96.31 140 TYR A CA 1
ATOM 1038 C C . TYR A 1 140 ? -4.033 -0.363 18.979 1.00 96.31 140 TYR A C 1
ATOM 1040 O O . TYR A 1 140 ? -3.595 -0.742 20.064 1.00 96.31 140 TYR A O 1
ATOM 1048 N N . CYS A 1 141 ? -5.332 -0.146 18.782 1.00 93.81 141 CYS A N 1
ATOM 1049 C CA . CYS A 1 141 ? -6.363 -0.417 19.782 1.00 93.81 141 CYS A CA 1
ATOM 1050 C C . CYS A 1 141 ? -7.677 -0.806 19.101 1.00 93.81 141 CYS A C 1
ATOM 1052 O O . CYS A 1 141 ? -8.137 -0.108 18.195 1.00 93.81 141 CYS A O 1
ATOM 1054 N N . LEU A 1 142 ? -8.303 -1.891 19.560 1.00 93.25 142 LEU A N 1
ATOM 1055 C CA . LEU A 1 142 ? -9.654 -2.251 19.142 1.00 93.25 142 LEU A CA 1
ATOM 1056 C C . LEU A 1 142 ? -10.693 -1.446 19.925 1.00 93.25 142 LEU A C 1
ATOM 1058 O O . LEU A 1 142 ? -10.656 -1.355 21.159 1.00 93.25 142 LEU A O 1
ATOM 1062 N N . ARG A 1 143 ? -11.655 -0.885 19.197 1.00 89.69 143 ARG A N 1
ATOM 1063 C CA . ARG A 1 143 ? -12.750 -0.101 19.764 1.00 89.69 143 ARG A CA 1
ATOM 1064 C C . ARG A 1 143 ? -14.073 -0.654 19.281 1.00 89.69 143 ARG A C 1
ATOM 1066 O O . ARG A 1 143 ? -14.288 -0.753 18.079 1.00 89.69 143 ARG A O 1
ATOM 1073 N N . THR A 1 144 ? -14.964 -0.958 20.210 1.00 88.25 144 THR A N 1
ATOM 1074 C CA . THR A 1 144 ? -16.374 -1.189 19.891 1.00 88.25 144 THR A CA 1
ATOM 1075 C C . THR A 1 144 ? -17.093 0.148 19.869 1.00 88.25 144 THR A C 1
ATOM 1077 O O . THR A 1 144 ? -16.752 1.065 20.625 1.00 88.25 144 THR A O 1
ATOM 1080 N N . LEU A 1 145 ? -18.094 0.270 19.008 1.00 81.75 145 LEU A N 1
ATOM 1081 C CA . LEU A 1 145 ? -18.958 1.439 19.005 1.00 81.75 145 LEU A CA 1
ATOM 1082 C C . LEU A 1 145 ? -20.086 1.215 20.010 1.00 81.75 145 LEU A C 1
ATOM 1084 O O . LEU A 1 145 ? -20.736 0.176 20.025 1.00 81.75 145 LEU A O 1
ATOM 1088 N N . SER A 1 146 ? -20.300 2.202 20.868 1.00 75.44 146 SER A N 1
ATOM 1089 C CA . SER A 1 146 ? -21.462 2.283 21.743 1.00 75.44 146 SER A CA 1
ATOM 1090 C C . SER A 1 146 ? -22.303 3.467 21.301 1.00 75.44 146 SER A C 1
ATOM 1092 O O . SER A 1 146 ? -21.786 4.567 21.087 1.00 75.44 146 SER A O 1
ATOM 1094 N N . THR A 1 147 ? -23.600 3.240 21.139 1.00 78.44 147 THR A N 1
ATOM 1095 C CA . THR A 1 147 ? -24.562 4.298 20.841 1.00 78.44 147 THR A CA 1
ATOM 1096 C C . THR A 1 147 ? -25.395 4.588 22.076 1.00 78.44 147 THR A C 1
ATOM 1098 O O . THR A 1 147 ? -25.938 3.672 22.691 1.00 78.44 147 THR A O 1
ATOM 1101 N N . GLY A 1 148 ? -25.511 5.861 22.430 1.00 80.75 148 GLY A N 1
ATOM 1102 C CA . GLY A 1 148 ? -26.406 6.350 23.472 1.00 80.75 148 GLY A CA 1
ATOM 1103 C C . GLY A 1 148 ? -27.226 7.530 22.970 1.00 80.75 148 GLY A C 1
ATOM 1104 O O . GLY A 1 148 ? -27.055 7.993 21.842 1.00 80.75 148 GLY A O 1
ATOM 1105 N N . SER A 1 149 ? -28.100 8.051 23.822 1.00 87.12 149 SER A N 1
ATOM 1106 C CA . SER A 1 149 ? -28.821 9.293 23.552 1.00 87.12 149 SER A CA 1
ATOM 1107 C C . SER A 1 149 ? -28.507 10.310 24.635 1.00 87.12 149 SER A C 1
ATOM 1109 O O . SER A 1 149 ? -28.475 9.965 25.817 1.00 87.12 149 SER A O 1
ATOM 1111 N N . TYR A 1 150 ? -28.295 11.561 24.240 1.00 83.62 150 TYR A N 1
ATOM 1112 C CA . TYR A 1 150 ? -28.316 12.688 25.165 1.00 83.62 150 TYR A CA 1
ATOM 1113 C C . TYR A 1 150 ? -29.501 13.591 24.844 1.00 83.62 150 TYR A C 1
ATOM 1115 O O . TYR A 1 150 ? -29.938 13.694 23.696 1.00 83.62 150 TYR A O 1
ATOM 1123 N N . TYR A 1 151 ? -30.028 14.234 25.880 1.00 83.62 151 TYR A N 1
ATOM 1124 C CA . TYR A 1 151 ? -31.209 15.079 25.785 1.00 83.62 151 TYR A CA 1
ATOM 1125 C C . TYR A 1 151 ? -30.828 16.526 26.067 1.00 83.62 151 TYR A C 1
ATOM 1127 O O . TYR A 1 151 ? -30.183 16.818 27.074 1.00 83.62 151 TYR A O 1
ATOM 1135 N N . THR A 1 152 ? -31.237 17.437 25.187 1.00 82.94 152 THR A N 1
ATOM 1136 C CA . THR A 1 152 ? -31.074 18.881 25.397 1.00 82.94 152 THR A CA 1
ATOM 1137 C C . THR A 1 152 ? -32.432 19.484 25.748 1.00 82.94 152 THR A C 1
ATOM 1139 O O . THR A 1 152 ? -33.387 19.344 24.984 1.00 82.94 152 THR A O 1
ATOM 1142 N N . GLY A 1 153 ? -32.532 20.120 26.920 1.00 80.38 153 GLY A N 1
ATOM 1143 C CA . GLY A 1 153 ? -33.751 20.801 27.364 1.00 80.38 153 GLY A CA 1
ATOM 1144 C C . GLY A 1 153 ? -33.927 22.145 26.658 1.00 80.38 153 GLY A C 1
ATOM 1145 O O . GLY A 1 153 ? -32.993 22.941 26.614 1.00 80.38 153 GLY A O 1
ATOM 1146 N N . GLY A 1 154 ? -35.116 22.393 26.103 1.00 74.88 154 GLY A N 1
ATOM 1147 C CA . GLY A 1 154 ? -35.427 23.622 25.362 1.00 74.88 154 GLY A CA 1
ATOM 1148 C C . GLY A 1 154 ? -35.921 24.794 26.220 1.00 74.88 154 GLY A C 1
ATOM 1149 O O . GLY A 1 154 ? -36.037 25.907 25.715 1.00 74.88 154 GLY A O 1
ATOM 1150 N N . SER A 1 155 ? -36.234 24.568 27.500 1.00 75.88 155 SER A N 1
ATOM 1151 C CA . SER A 1 155 ? -36.713 25.599 28.432 1.00 75.88 155 SER A CA 1
ATOM 1152 C C . SER A 1 155 ? -36.503 25.192 29.897 1.00 75.88 155 SER A C 1
ATOM 1154 O O . SER A 1 155 ? -36.237 24.026 30.194 1.00 75.88 155 SER A O 1
ATOM 1156 N N . SER A 1 156 ? -36.622 26.147 30.826 1.00 72.00 156 SER A N 1
ATOM 1157 C CA . SER A 1 156 ? -36.712 25.883 32.266 1.00 72.00 156 SER A CA 1
ATOM 1158 C C . SER A 1 156 ? -38.185 25.810 32.699 1.00 72.00 156 SER A C 1
ATOM 1160 O O . SER A 1 156 ? -38.981 26.696 32.400 1.00 72.00 156 SER A O 1
ATOM 1162 N N . GLY A 1 157 ? -38.571 24.725 33.376 1.00 69.62 157 GLY A N 1
ATOM 1163 C CA . GLY A 1 157 ? -39.948 24.456 33.808 1.00 69.62 157 GLY A CA 1
ATOM 1164 C C . GLY A 1 157 ? -40.099 23.038 34.367 1.00 69.62 157 GLY A C 1
ATOM 1165 O O . GLY A 1 157 ? -39.146 22.264 34.351 1.00 69.62 157 GLY A O 1
ATOM 1166 N N . SER A 1 158 ? -41.284 22.680 34.869 1.00 71.19 158 SER A N 1
ATOM 1167 C CA . SER A 1 158 ? -41.560 21.353 35.454 1.00 71.19 158 SER A CA 1
ATOM 1168 C C . SER A 1 158 ? -41.803 20.245 34.415 1.00 71.19 158 SER A C 1
ATOM 1170 O O . SER A 1 158 ? -41.751 19.070 34.763 1.00 71.19 158 SER A O 1
ATOM 1172 N N . THR A 1 159 ? -42.038 20.603 33.147 1.00 68.50 159 THR A N 1
ATOM 1173 C CA . THR A 1 159 ? -42.176 19.681 31.996 1.00 68.50 159 THR A CA 1
ATOM 1174 C C . THR A 1 159 ? -41.581 20.296 30.716 1.00 68.50 159 THR A C 1
ATOM 1176 O O . THR A 1 159 ? -42.305 20.654 29.788 1.00 68.50 159 THR A O 1
ATOM 1179 N N . PRO A 1 160 ? -40.255 20.490 30.647 1.00 72.25 160 PRO A N 1
ATOM 1180 C CA . PRO A 1 160 ? -39.632 21.108 29.485 1.00 72.25 160 PRO A CA 1
ATOM 1181 C C . PRO A 1 160 ? -39.626 20.150 28.285 1.00 72.25 160 PRO A C 1
ATOM 1183 O O . PRO A 1 160 ? -39.387 18.948 28.425 1.00 72.25 160 PRO A O 1
ATOM 1186 N N . SER A 1 161 ? -39.856 20.687 27.085 1.00 78.62 161 SER A N 1
ATOM 1187 C CA . SER A 1 161 ? -39.641 19.953 25.835 1.00 78.62 161 SER A CA 1
ATOM 1188 C C . SER A 1 161 ? -38.164 19.581 25.698 1.00 78.62 161 SER A C 1
ATOM 1190 O O . SER A 1 161 ? -37.289 20.402 25.995 1.00 78.62 161 SER A O 1
ATOM 1192 N N . HIS A 1 162 ? -37.882 18.375 25.212 1.00 80.62 162 HIS A N 1
ATOM 1193 C CA . HIS A 1 162 ? -36.522 17.914 24.961 1.00 80.62 162 HIS A CA 1
ATOM 1194 C C . HIS A 1 162 ? -36.353 17.446 23.519 1.00 80.62 162 HIS A C 1
ATOM 1196 O O . HIS A 1 162 ? -37.281 16.911 22.914 1.00 80.62 162 HIS A O 1
ATOM 1202 N N . SER A 1 163 ? -35.133 17.599 23.013 1.00 84.50 163 SER A N 1
ATOM 1203 C CA . SER A 1 163 ? -34.691 16.974 21.769 1.00 84.50 163 SER A CA 1
ATOM 1204 C C . SER A 1 163 ? -33.693 15.872 22.100 1.00 84.50 163 SER A C 1
ATOM 1206 O O . SER A 1 163 ? -32.745 16.101 22.857 1.00 84.50 163 SER A O 1
ATOM 1208 N N . ALA A 1 164 ? -33.920 14.678 21.555 1.00 87.44 164 ALA A N 1
ATOM 1209 C CA . ALA A 1 164 ? -32.995 13.557 21.662 1.00 87.44 164 ALA A CA 1
ATOM 1210 C C . ALA A 1 164 ? -31.948 13.641 20.545 1.00 87.44 164 ALA A C 1
ATOM 1212 O O . ALA A 1 164 ? -32.306 13.776 19.377 1.00 87.44 164 ALA A O 1
ATOM 1213 N N . ASN A 1 165 ? -30.672 13.527 20.903 1.00 85.56 165 ASN A N 1
ATOM 1214 C CA . ASN A 1 165 ? -29.560 13.439 19.961 1.00 85.56 165 ASN A CA 1
ATOM 1215 C C . ASN A 1 165 ? -28.803 12.123 20.166 1.00 85.56 165 ASN A C 1
ATOM 1217 O O . ASN A 1 165 ? -28.585 11.694 21.303 1.00 85.56 165 ASN A O 1
ATOM 1221 N N . THR A 1 166 ? -28.374 11.496 19.072 1.00 86.12 166 THR A N 1
ATOM 1222 C CA . THR A 1 166 ? -27.570 10.267 19.112 1.00 86.12 166 THR A CA 1
ATOM 1223 C C . THR A 1 166 ? -26.117 10.595 19.437 1.00 86.12 166 THR A C 1
ATOM 1225 O O . THR A 1 166 ? -25.478 11.386 18.747 1.00 86.12 166 THR A O 1
ATOM 1228 N N . LEU A 1 167 ? -25.581 9.950 20.469 1.00 82.38 167 LEU A N 1
ATOM 1229 C CA . LEU A 1 167 ? -24.159 9.932 20.787 1.00 82.38 167 LEU A CA 1
ATOM 1230 C C . LEU A 1 167 ? -23.560 8.618 20.294 1.00 82.38 167 LEU A C 1
ATOM 1232 O O . LEU A 1 167 ? -24.045 7.550 20.656 1.00 82.38 167 LEU A O 1
ATOM 1236 N N . VAL A 1 168 ? -22.474 8.695 19.531 1.00 78.25 168 VAL A N 1
ATOM 1237 C CA . VAL A 1 168 ? -21.662 7.531 19.163 1.00 78.25 168 VAL A CA 1
ATOM 1238 C C . VAL A 1 168 ? -20.312 7.672 19.857 1.00 78.25 168 VAL A C 1
ATOM 1240 O O . VAL A 1 168 ? -19.612 8.659 19.638 1.00 78.25 168 VAL A O 1
ATOM 1243 N N . ASN A 1 169 ? -19.953 6.715 20.712 1.00 78.19 169 ASN A N 1
ATOM 1244 C CA . ASN A 1 169 ? -18.685 6.718 21.437 1.00 78.19 169 ASN A CA 1
ATOM 1245 C C . ASN A 1 169 ? -17.951 5.379 21.308 1.00 78.19 169 ASN A C 1
ATOM 1247 O O . ASN A 1 169 ? -18.554 4.314 21.427 1.00 78.19 169 ASN A O 1
ATOM 1251 N N . GLY A 1 170 ? -16.634 5.436 21.114 1.00 77.44 170 GLY A N 1
ATOM 1252 C CA . GLY A 1 170 ? -15.773 4.258 21.081 1.00 77.44 170 GLY A CA 1
ATOM 1253 C C . GLY A 1 170 ? -15.350 3.823 22.485 1.00 77.44 170 GLY A C 1
ATOM 1254 O O . GLY A 1 170 ? -14.668 4.577 23.184 1.00 77.44 170 GLY A O 1
ATOM 1255 N N . SER A 1 171 ? -15.685 2.597 22.884 1.00 79.88 171 SER A N 1
ATOM 1256 C CA . SER A 1 171 ? -15.168 1.964 24.104 1.00 79.88 171 SER A CA 1
ATOM 1257 C C . SER A 1 171 ? -14.059 0.969 23.772 1.00 79.88 171 SER A C 1
ATOM 1259 O O . SER A 1 171 ? -14.108 0.276 22.759 1.00 79.88 171 SER A O 1
ATOM 1261 N N . THR A 1 172 ? -13.038 0.894 24.623 1.00 80.00 172 THR A N 1
ATOM 1262 C CA . THR A 1 172 ? -11.961 -0.095 24.483 1.00 80.00 172 THR A CA 1
ATOM 1263 C C . THR A 1 172 ? -12.507 -1.492 24.759 1.00 80.00 172 THR A C 1
ATOM 1265 O O . THR A 1 172 ? -13.157 -1.691 25.783 1.00 80.00 172 THR A O 1
ATOM 1268 N N . THR A 1 173 ? -12.217 -2.453 23.882 1.00 76.94 173 THR A N 1
ATOM 1269 C CA . THR A 1 173 ? -12.563 -3.864 24.117 1.00 76.94 173 THR A CA 1
ATOM 1270 C C . THR A 1 173 ? -11.439 -4.611 24.834 1.00 76.94 173 THR A C 1
ATOM 1272 O O . THR A 1 173 ? -10.273 -4.230 24.754 1.00 76.94 173 THR A O 1
ATOM 1275 N N . THR A 1 174 ? -11.788 -5.701 25.513 1.00 77.00 174 THR A N 1
ATOM 1276 C CA . THR A 1 174 ? -10.858 -6.673 26.108 1.00 77.00 174 THR A CA 1
ATOM 1277 C C . THR A 1 174 ? -10.674 -7.919 25.232 1.00 77.00 174 THR A C 1
ATOM 1279 O O . THR A 1 174 ? -10.024 -8.869 25.658 1.00 77.00 174 THR A O 1
ATOM 1282 N N . ALA A 1 175 ? -11.242 -7.946 24.019 1.00 77.06 175 ALA A N 1
ATOM 1283 C CA . ALA A 1 175 ? -11.215 -9.111 23.138 1.00 77.06 175 ALA A CA 1
ATOM 1284 C C . ALA A 1 175 ? -9.791 -9.437 22.646 1.00 77.06 175 ALA A C 1
ATOM 1286 O O . ALA A 1 175 ? -9.239 -8.727 21.813 1.00 77.06 175 ALA A O 1
ATOM 1287 N N . THR A 1 176 ? -9.199 -10.527 23.134 1.00 75.19 176 THR A N 1
ATOM 1288 C CA . THR A 1 176 ? -7.814 -10.954 22.834 1.00 75.19 176 THR A CA 1
ATOM 1289 C C . THR A 1 176 ? -7.694 -11.959 21.685 1.00 75.19 176 THR A C 1
ATOM 1291 O O . THR A 1 176 ? -6.592 -12.285 21.268 1.00 75.19 176 THR A O 1
ATOM 1294 N N . ALA A 1 177 ? -8.809 -12.470 21.158 1.00 84.06 177 ALA A N 1
ATOM 1295 C CA . ALA A 1 177 ? -8.813 -13.480 20.090 1.00 84.06 177 ALA A CA 1
ATOM 1296 C C . ALA A 1 177 ? -9.027 -12.894 18.680 1.00 84.06 177 ALA A C 1
ATOM 1298 O O . ALA A 1 177 ? -9.126 -13.640 17.708 1.00 84.06 177 ALA A O 1
ATOM 1299 N N . VAL A 1 178 ? -9.126 -11.567 18.561 1.00 91.94 178 VAL A N 1
ATOM 1300 C CA . VAL A 1 178 ? -9.430 -10.895 17.292 1.00 91.94 178 VAL A CA 1
ATOM 1301 C C . VAL A 1 178 ? -8.173 -10.828 16.431 1.00 91.94 178 VAL A C 1
ATOM 1303 O O . VAL A 1 178 ? -7.152 -10.277 16.853 1.00 91.94 178 VAL A O 1
ATOM 1306 N N . LYS A 1 179 ? -8.260 -11.371 15.216 1.00 95.69 179 LYS A N 1
ATOM 1307 C CA . LYS A 1 179 ? -7.222 -11.238 14.192 1.00 95.69 179 LYS A CA 1
ATOM 1308 C C . LYS A 1 179 ? -7.347 -9.887 13.501 1.00 95.69 179 LYS A C 1
ATOM 1310 O O . LYS A 1 179 ? -8.447 -9.427 13.217 1.00 95.69 179 LYS A O 1
ATOM 1315 N N . ILE A 1 180 ? -6.218 -9.249 13.230 1.00 96.88 180 ILE A N 1
ATOM 1316 C CA . ILE A 1 180 ? -6.131 -7.939 12.595 1.00 96.88 180 ILE A CA 1
ATOM 1317 C C . ILE A 1 180 ? -5.165 -8.060 11.423 1.00 96.88 180 ILE A C 1
ATOM 1319 O O . ILE A 1 180 ? -3.983 -8.344 11.609 1.00 96.88 180 ILE A O 1
ATOM 1323 N N . ARG A 1 181 ? -5.668 -7.845 10.211 1.00 97.50 181 ARG A N 1
ATOM 1324 C CA . ARG A 1 181 ? -4.852 -7.688 9.006 1.00 97.50 181 ARG A CA 1
ATOM 1325 C C . ARG A 1 181 ? -4.252 -6.293 9.007 1.00 97.50 181 ARG A C 1
ATOM 1327 O O . ARG A 1 181 ? -4.961 -5.338 9.322 1.00 97.50 181 ARG A O 1
ATOM 1334 N N . TYR A 1 182 ? -2.986 -6.172 8.637 1.00 97.19 182 TYR A N 1
ATOM 1335 C CA . TYR A 1 182 ? -2.345 -4.876 8.458 1.00 97.19 182 TYR A CA 1
ATOM 1336 C C . TYR A 1 182 ? -1.609 -4.798 7.125 1.00 97.19 182 TYR A C 1
ATOM 1338 O O . TYR A 1 182 ? -1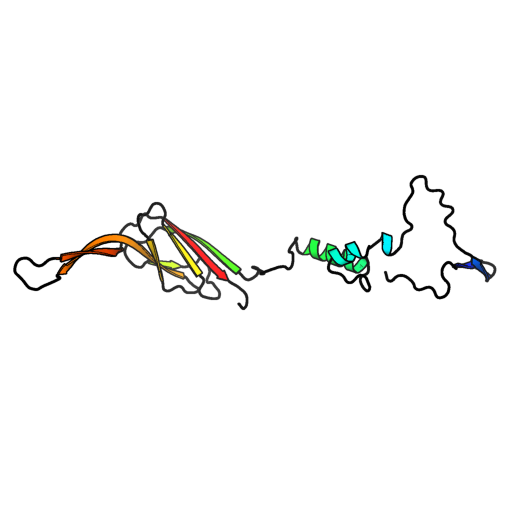.140 -5.808 6.591 1.00 97.19 182 TYR A O 1
ATOM 1346 N N . MET A 1 183 ? -1.521 -3.575 6.618 1.00 96.62 183 MET A N 1
ATOM 1347 C CA . MET A 1 183 ? -0.699 -3.186 5.484 1.00 96.62 183 MET A CA 1
ATOM 1348 C C . MET A 1 183 ? 0.060 -1.919 5.867 1.00 96.62 183 MET A C 1
ATOM 1350 O O . MET A 1 183 ? -0.557 -0.945 6.301 1.00 96.62 183 MET A O 1
ATOM 1354 N N . ALA A 1 184 ? 1.379 -1.959 5.728 1.00 96.25 184 ALA A N 1
ATOM 1355 C CA . ALA A 1 184 ? 2.283 -0.833 5.883 1.00 96.25 184 ALA A CA 1
ATOM 1356 C C . ALA A 1 184 ? 2.953 -0.550 4.536 1.00 96.25 184 ALA A C 1
ATOM 1358 O O . ALA A 1 184 ? 3.471 -1.475 3.910 1.00 96.25 184 ALA A O 1
ATOM 1359 N N . ILE A 1 185 ? 2.894 0.703 4.088 1.00 93.88 185 ILE A N 1
ATOM 1360 C CA . ILE A 1 185 ? 3.406 1.141 2.787 1.00 93.88 185 ILE A CA 1
ATOM 1361 C C . ILE A 1 185 ? 4.275 2.374 2.990 1.00 93.88 185 ILE A C 1
ATOM 1363 O O . ILE A 1 185 ? 3.791 3.403 3.467 1.00 93.88 185 ILE A O 1
ATOM 1367 N N . GLU A 1 186 ? 5.532 2.283 2.589 1.00 90.44 186 GLU A N 1
ATOM 1368 C CA . GLU A 1 186 ? 6.406 3.432 2.400 1.00 90.44 186 GLU A CA 1
ATOM 1369 C C . GLU A 1 186 ? 6.496 3.713 0.899 1.00 90.44 186 GLU A C 1
ATOM 1371 O O . GLU A 1 186 ? 6.913 2.853 0.129 1.00 90.44 186 GLU A O 1
ATOM 1376 N N . TYR A 1 187 ? 6.037 4.892 0.478 1.00 83.31 187 TYR A N 1
ATOM 1377 C CA . TYR A 1 187 ? 6.155 5.324 -0.913 1.00 83.31 187 TYR A CA 1
ATOM 1378 C C . TYR A 1 187 ? 7.543 5.918 -1.122 1.00 83.31 187 TYR A C 1
ATOM 1380 O O . TYR A 1 187 ? 7.892 6.887 -0.447 1.00 83.31 187 TYR A O 1
ATOM 1388 N N . GLY A 1 188 ? 8.297 5.362 -2.061 1.00 68.25 188 GLY A N 1
ATOM 1389 C CA . GLY A 1 188 ? 9.552 5.946 -2.509 1.00 68.25 188 GLY A CA 1
ATOM 1390 C C . GLY A 1 188 ? 9.354 6.960 -3.635 1.00 68.25 188 GLY A C 1
ATOM 1391 O O . GLY A 1 188 ? 8.387 6.876 -4.394 1.00 68.25 188 GLY A O 1
ATOM 1392 N N . GLY A 1 189 ? 10.265 7.933 -3.712 1.00 60.66 189 GLY A N 1
ATOM 1393 C CA . GLY A 1 189 ? 10.260 9.017 -4.701 1.00 60.66 189 GLY A CA 1
ATOM 1394 C C . GLY A 1 189 ? 9.822 10.383 -4.149 1.00 60.66 189 GLY A C 1
ATOM 1395 O O . GLY A 1 189 ? 8.981 10.488 -3.254 1.00 60.66 189 GLY A O 1
ATOM 1396 N N . GLU A 1 190 ? 10.408 11.460 -4.685 1.00 55.03 190 GLU A N 1
ATOM 1397 C CA . GLU A 1 190 ? 9.943 12.830 -4.428 1.00 55.03 190 GLU A CA 1
ATOM 1398 C C . GLU A 1 190 ? 8.561 13.025 -5.074 1.00 55.03 190 GLU A C 1
ATOM 1400 O O . GLU A 1 190 ? 8.381 12.792 -6.268 1.00 55.03 190 GLU A O 1
ATOM 1405 N N . ARG A 1 191 ? 7.572 13.416 -4.264 1.00 51.41 191 ARG A N 1
ATOM 1406 C CA . ARG A 1 191 ? 6.191 13.667 -4.696 1.00 51.41 191 ARG A CA 1
ATOM 1407 C C . ARG A 1 191 ? 6.047 14.953 -5.510 1.00 51.41 191 ARG A C 1
ATOM 1409 O O . ARG A 1 191 ? 6.595 15.988 -5.071 1.00 51.41 191 ARG A O 1
#

Sequence (191 aa):
MRARQALNPGRIKLTFEDGSTKYAVMERADNPVVEGDPLNPYTLLKDETCTMLGGNPETMVPDDAFQMLAALAASGGGSGDVGELEDTAFEVGVITNSGAGWNTFKFREAFDAAPQVVCQAEDFDGIVQVKSITADGFLYCLRTLSTGSYYTGGSSGSTPSHSANTLVNGSTTTATAVKIRYMAIEYGGER

pLDDT: mean 78.27, std 15.09, range [44.81, 98.0]

Foldseek 3Di:
DAADPDPDPQWDWDQDPVRDIDIDRDDCPPPDPDDDDDDDLCRQQNCVNCVVLVHHSNPDDSVNSVVSVVVCVVVVNDDPDPAPQVVKDKDKDKDFAQFWDKDWDFDPAFAPWFWDKDKDKDPDQFDKDWDDTTRGTTIIFTWHKDKDWDWDFPDDDPDTDIDIDIDIDTDTDGDRGIMMIMMTMDGDDDD

Radius of gyration: 37.59 Å; chains: 1; bounding box: 84×43×102 Å

Secondary structure (DSSP, 8-state):
------SSTTEEEEEPTTS-EEEEE-------SS----SSHHHHS-HHHHHHTT--TTT--HHHHHHHHHHHHHTTS----S--GGG-EEEEEEEE--SSS-EEEE-SS--SSPPEEEEEESS-SSEEEEEEEETTEEEEEEEEEEEEEEEEESSSSSS--EEEEEEEEEEEP---S-EEEEEEEEPPS--